Protein AF-A0A8C4R616-F1 (afdb_monomer)

Foldseek 3Di:
DDDQFKDWQFQDDADPVLVVQVVVCPSNDPDDLQFDQRPPDDDPDDDRRGHNRHALARTQFMFGPVQKDWAWLVRCCVVPNLVVSCVLCVVVVHDNPTHPQTKIWTATPSQPTDHPNHDRGDIHRDCPPDDDDDDDDPLVVCVVVVGLVVLLVQCLPDQDPVSNVVSVVVSVCNVVVDVVSVVVCVVVVSVVSNVVSVVVNVVVVD

Organism: Eptatretus burgeri (NCBI:txid7764)

Sequence (206 aa):
MWRFAAAHLIEEPLPSHSISTMYSLGLHYMGSFQAVSPQDGKSDGGSSAQIALIPEEHLSFGLFPFKASSLTVAKIRRAYNKVDARTIARQLGLSSHESATPVTFLHNAVGHLAGPARTIGAALIGNLGVRCWVGRAVASSLQCVGGPAVLLGLVAAARDVESLYAAFKALACTVRGSPLARSEMERVSGYRVSKLALFSIVLLVN

InterPro domains:
  IPR051944 BEACH domain-containing protein [PTHR46108] (2-193)

pLDDT: mean 78.96, std 12.67, range [37.56, 92.44]

Structure (mmCIF, N/CA/C/O backbone):
data_AF-A0A8C4R616-F1
#
_entry.id   AF-A0A8C4R616-F1
#
loop_
_atom_site.group_PDB
_atom_site.id
_atom_site.type_symbol
_atom_site.label_atom_id
_atom_site.label_alt_id
_atom_site.label_comp_id
_atom_site.label_asym_id
_atom_site.label_entity_id
_atom_site.label_seq_id
_atom_site.pdbx_PDB_ins_code
_atom_site.Cartn_x
_atom_site.Cartn_y
_atom_site.Cartn_z
_atom_site.occupancy
_atom_site.B_iso_or_equiv
_atom_site.auth_seq_id
_atom_site.auth_comp_id
_atom_site.auth_asym_id
_atom_site.auth_atom_id
_atom_site.pdbx_PDB_model_num
ATOM 1 N N . MET A 1 1 ? -17.452 4.697 -10.013 1.00 43.28 1 MET A N 1
ATOM 2 C CA . MET A 1 1 ? -16.679 3.725 -9.204 1.00 43.28 1 MET A CA 1
ATOM 3 C C . MET A 1 1 ? -15.794 4.518 -8.250 1.00 43.28 1 MET A C 1
ATOM 5 O O . MET A 1 1 ? -14.958 5.272 -8.729 1.00 43.28 1 MET A O 1
ATOM 9 N N . TRP A 1 2 ? -16.018 4.435 -6.936 1.00 43.31 2 TRP A N 1
ATOM 10 C CA . TRP A 1 2 ? -15.214 5.159 -5.942 1.00 43.31 2 TRP A CA 1
ATOM 11 C C . TRP A 1 2 ? -13.904 4.396 -5.708 1.00 43.31 2 TRP A C 1
ATOM 13 O O . TRP A 1 2 ? -13.935 3.209 -5.391 1.00 43.31 2 TRP A O 1
ATOM 23 N N . ARG A 1 3 ? -12.752 5.042 -5.924 1.00 53.38 3 ARG A N 1
ATOM 24 C CA . ARG A 1 3 ? -11.425 4.446 -5.702 1.00 53.38 3 ARG A CA 1
ATOM 25 C C . ARG A 1 3 ? -10.842 5.044 -4.432 1.00 53.38 3 ARG A C 1
ATOM 27 O O . ARG A 1 3 ? -10.465 6.209 -4.420 1.00 53.38 3 ARG A O 1
ATOM 34 N N . PHE A 1 4 ? -10.797 4.246 -3.375 1.00 64.75 4 PHE A N 1
ATOM 35 C CA . PHE A 1 4 ? -10.283 4.665 -2.079 1.00 64.75 4 PHE A CA 1
ATOM 36 C C . PHE A 1 4 ? -8.843 4.162 -1.910 1.00 64.75 4 PHE A C 1
ATOM 38 O O . PHE A 1 4 ? -8.599 2.961 -2.028 1.00 64.75 4 PHE A O 1
ATOM 45 N N . ALA A 1 5 ? -7.882 5.070 -1.712 1.00 71.19 5 ALA A N 1
ATOM 46 C CA . ALA A 1 5 ? -6.456 4.734 -1.727 1.00 71.19 5 ALA A CA 1
ATOM 47 C C . ALA A 1 5 ? -5.851 4.542 -0.329 1.00 71.19 5 ALA A C 1
ATOM 49 O O . ALA A 1 5 ? -5.138 3.569 -0.125 1.00 71.19 5 ALA A O 1
ATOM 50 N N . ALA A 1 6 ? -6.146 5.414 0.633 1.00 80.44 6 ALA A N 1
ATOM 51 C CA . ALA A 1 6 ? -5.768 5.261 2.038 1.00 80.44 6 ALA A CA 1
ATOM 52 C C . ALA A 1 6 ? -6.763 6.034 2.918 1.00 80.44 6 ALA A C 1
ATOM 54 O O . ALA A 1 6 ? -7.215 7.106 2.517 1.00 80.44 6 ALA A O 1
ATOM 55 N N . ALA A 1 7 ? -7.105 5.505 4.097 1.00 85.38 7 ALA A N 1
ATOM 56 C CA . ALA A 1 7 ? -7.917 6.209 5.098 1.00 85.38 7 ALA A CA 1
ATOM 57 C C . ALA A 1 7 ? -7.027 6.631 6.251 1.00 85.38 7 ALA A C 1
ATOM 59 O O . ALA A 1 7 ? -6.311 5.793 6.789 1.00 85.38 7 ALA A O 1
ATOM 60 N N . HIS A 1 8 ? -7.156 7.877 6.687 1.00 86.94 8 HIS A N 1
ATOM 61 C CA . HIS A 1 8 ? -6.559 8.346 7.929 1.00 86.94 8 HIS A CA 1
ATOM 62 C C . HIS A 1 8 ? -7.647 9.003 8.769 1.00 86.94 8 HIS A C 1
ATOM 64 O O . HIS A 1 8 ? -8.464 9.746 8.227 1.00 86.94 8 HIS A O 1
ATOM 70 N N . LEU A 1 9 ? -7.661 8.712 10.067 1.00 87.44 9 LEU A N 1
ATOM 71 C CA . LEU A 1 9 ? -8.425 9.480 11.043 1.00 87.44 9 LEU A CA 1
ATOM 72 C C . LEU A 1 9 ? -7.448 10.329 11.842 1.00 87.44 9 LEU A C 1
ATOM 74 O O . LEU A 1 9 ? -6.506 9.799 12.436 1.00 87.44 9 LEU A O 1
ATOM 78 N N . ILE A 1 10 ? -7.687 11.634 11.803 1.00 88.06 10 ILE A N 1
ATOM 79 C CA . ILE A 1 10 ? -6.898 12.653 12.481 1.00 88.06 10 ILE A CA 1
ATOM 80 C C . ILE A 1 10 ? -7.860 13.363 13.427 1.00 88.06 10 ILE A C 1
ATOM 82 O O . ILE A 1 10 ? -8.931 13.785 12.991 1.00 88.06 10 ILE A O 1
ATOM 86 N N . GLU A 1 11 ? -7.513 13.422 14.708 1.00 85.44 11 GLU A N 1
ATOM 87 C CA . GLU A 1 11 ? -8.410 13.944 15.751 1.00 85.44 11 GLU A CA 1
ATOM 88 C C . GLU A 1 11 ? -8.480 15.475 15.734 1.00 85.44 11 GLU A C 1
ATOM 90 O O . GLU A 1 11 ? -9.540 16.042 15.986 1.00 85.44 11 GLU A O 1
ATOM 95 N N . GLU A 1 12 ? -7.376 16.132 15.371 1.00 84.75 12 GLU A N 1
ATOM 96 C CA . GLU A 1 12 ? -7.247 17.591 15.366 1.00 84.75 12 GLU A CA 1
ATOM 97 C C . GLU A 1 12 ? -7.464 18.179 13.955 1.00 84.75 12 GLU A C 1
ATOM 99 O O . GLU A 1 12 ? -6.987 17.603 12.966 1.00 84.75 12 GLU A O 1
ATOM 104 N N . PRO A 1 13 ? -8.134 19.341 13.813 1.00 83.88 13 PRO A N 1
ATOM 105 C CA . PRO A 1 13 ? -8.177 20.079 12.556 1.00 83.88 13 PRO A CA 1
ATOM 106 C C . PRO A 1 13 ? -6.778 20.354 11.993 1.00 83.88 13 PRO A C 1
ATOM 108 O O . PRO A 1 13 ? -5.898 20.909 12.649 1.00 83.88 13 PRO A O 1
ATOM 111 N N . LEU A 1 14 ? -6.588 20.003 10.721 1.00 84.81 14 LEU A N 1
ATOM 112 C CA . LEU A 1 14 ? -5.339 20.265 10.018 1.00 84.81 14 LEU A CA 1
ATOM 113 C C . LEU A 1 14 ? -5.232 21.739 9.596 1.00 84.81 14 LEU A C 1
ATOM 115 O O . LEU A 1 14 ? -6.196 22.288 9.053 1.00 84.81 14 LEU A O 1
ATOM 119 N N . PRO A 1 15 ? -4.052 22.370 9.735 1.00 86.44 15 PRO A N 1
ATOM 120 C CA . PRO A 1 15 ? -3.820 23.697 9.185 1.00 86.44 15 PRO A CA 1
ATOM 121 C C . PRO A 1 15 ? -3.812 23.656 7.649 1.00 86.44 15 PRO A C 1
ATOM 123 O O . PRO A 1 15 ? -3.419 22.659 7.035 1.00 86.44 15 PRO A O 1
ATOM 126 N N . SER A 1 16 ? -4.178 24.773 7.011 1.00 86.81 16 SER A N 1
ATOM 127 C CA . SER A 1 16 ? -4.310 24.884 5.547 1.00 86.81 16 SER A CA 1
ATOM 128 C C . SER A 1 16 ? -3.048 24.460 4.787 1.00 86.81 16 SER A C 1
ATOM 130 O O . SER A 1 16 ? -3.139 23.826 3.737 1.00 86.81 16 SER A O 1
ATOM 132 N N . HIS A 1 17 ? -1.867 24.759 5.339 1.00 85.25 17 HIS A N 1
ATOM 133 C CA . HIS A 1 17 ? -0.585 24.332 4.778 1.00 85.25 17 HIS A CA 1
ATOM 134 C C . HIS A 1 17 ? -0.458 22.801 4.726 1.00 85.25 17 HIS A C 1
ATOM 136 O O . HIS A 1 17 ? -0.099 22.256 3.684 1.00 85.25 17 HIS A O 1
ATOM 142 N N . SER A 1 18 ? -0.811 22.089 5.804 1.00 85.25 18 SER A N 1
ATOM 143 C CA . SER A 1 18 ? -0.715 20.625 5.835 1.00 85.25 18 SER A CA 1
ATOM 144 C C . SER A 1 18 ? -1.666 19.972 4.838 1.00 85.25 18 SER A C 1
ATOM 146 O O . SER A 1 18 ? -1.277 19.030 4.153 1.00 85.25 18 SER A O 1
ATOM 148 N N . ILE A 1 19 ? -2.876 20.518 4.684 1.00 86.62 19 ILE A N 1
ATOM 149 C CA . ILE A 1 19 ? -3.849 20.053 3.686 1.00 86.62 19 ILE A CA 1
ATOM 150 C C . ILE A 1 19 ? -3.305 20.252 2.266 1.00 86.62 19 ILE A C 1
ATOM 152 O O . ILE A 1 19 ? -3.369 19.331 1.452 1.00 86.62 19 ILE A O 1
ATOM 156 N N . SER A 1 20 ? -2.731 21.424 1.976 1.00 85.56 20 SER A N 1
ATOM 157 C CA . SER A 1 20 ? -2.123 21.714 0.673 1.00 85.56 20 SER A CA 1
ATOM 158 C C . SER A 1 20 ? -0.975 20.752 0.364 1.00 85.56 20 SER A C 1
ATOM 160 O O . SER A 1 20 ? -0.918 20.188 -0.726 1.00 85.56 20 SER A O 1
ATOM 162 N N . THR A 1 21 ? -0.094 20.496 1.332 1.00 84.00 21 THR A N 1
ATOM 163 C CA . THR A 1 21 ? 1.016 19.551 1.163 1.00 84.00 21 THR A CA 1
ATOM 164 C C . THR A 1 21 ? 0.509 18.125 0.961 1.00 84.00 21 THR A C 1
ATOM 166 O O . THR A 1 21 ? 0.953 17.448 0.036 1.00 84.00 21 THR A O 1
ATOM 169 N N . MET A 1 22 ? -0.471 17.670 1.750 1.00 84.75 22 MET A N 1
ATOM 170 C CA . MET A 1 22 ? -1.101 16.354 1.572 1.00 84.75 22 MET A CA 1
ATOM 171 C C . MET A 1 22 ? -1.748 16.204 0.191 1.00 84.75 22 MET A C 1
ATOM 173 O O . MET A 1 22 ? -1.632 15.146 -0.427 1.00 84.75 22 MET A O 1
ATOM 177 N N . TYR A 1 23 ? -2.392 17.259 -0.314 1.00 83.94 23 TYR A N 1
ATOM 178 C CA . TYR A 1 23 ? -2.955 17.277 -1.660 1.00 83.94 23 TYR A CA 1
ATOM 179 C C . TYR A 1 23 ? -1.864 17.146 -2.734 1.00 83.94 23 TYR A C 1
ATOM 181 O O . TYR A 1 23 ? -2.001 16.327 -3.645 1.00 83.94 23 TYR A O 1
ATOM 189 N N . SER A 1 24 ? -0.752 17.872 -2.592 1.00 82.94 24 SER A N 1
ATOM 190 C CA . SER A 1 24 ? 0.391 17.812 -3.515 1.00 82.94 24 SER A CA 1
ATOM 191 C C . SER A 1 24 ? 1.094 16.450 -3.533 1.00 82.94 24 SER A C 1
ATOM 193 O O . SER A 1 24 ? 1.573 16.026 -4.584 1.00 82.94 24 SER A O 1
ATOM 195 N N . LEU A 1 25 ? 1.125 15.725 -2.406 1.00 78.19 25 LEU A N 1
ATOM 196 C CA . LEU A 1 25 ? 1.659 14.354 -2.340 1.00 78.19 25 LEU A CA 1
ATOM 197 C C . LEU A 1 25 ? 0.826 13.352 -3.159 1.00 78.19 25 LEU A C 1
ATOM 199 O O . LEU A 1 25 ? 1.341 12.326 -3.612 1.00 78.19 25 LEU A O 1
ATOM 203 N N . GLY A 1 26 ? -0.454 13.660 -3.370 1.00 75.94 26 GLY A N 1
ATOM 204 C CA . GLY A 1 26 ? -1.366 12.893 -4.203 1.00 75.94 26 GLY A CA 1
ATOM 205 C C . GLY A 1 26 ? -1.930 11.630 -3.546 1.00 75.94 26 GLY A C 1
ATOM 206 O O . GLY A 1 26 ? -1.490 11.144 -2.506 1.00 75.94 26 GLY A O 1
ATOM 207 N N . LEU A 1 27 ? -2.927 11.049 -4.218 1.00 70.06 27 LEU A N 1
ATOM 208 C CA . LEU A 1 27 ? -3.714 9.907 -3.728 1.00 70.06 27 LEU A CA 1
ATOM 209 C C . LEU A 1 27 ? -2.907 8.613 -3.526 1.00 70.06 27 LEU A C 1
ATOM 211 O O . LEU A 1 27 ? -3.390 7.684 -2.890 1.00 70.06 27 LEU A O 1
ATOM 215 N N . HIS A 1 28 ? -1.704 8.519 -4.093 1.00 70.75 28 HIS A N 1
ATOM 216 C CA . HIS A 1 28 ? -0.851 7.329 -4.026 1.00 70.75 28 HIS A CA 1
ATOM 217 C C . HIS A 1 28 ? 0.320 7.481 -3.053 1.00 70.75 28 HIS A C 1
ATOM 219 O O . HIS A 1 28 ? 1.243 6.669 -3.085 1.00 70.75 28 HIS A O 1
ATOM 225 N N . TYR A 1 29 ? 0.301 8.503 -2.199 1.00 75.69 29 TYR A N 1
ATOM 226 C CA . TYR A 1 29 ? 1.313 8.661 -1.170 1.00 75.69 29 TYR A CA 1
ATOM 227 C C . TYR A 1 29 ? 1.276 7.485 -0.180 1.00 75.69 29 TYR A C 1
ATOM 229 O O . TYR A 1 29 ? 0.244 7.187 0.420 1.00 75.69 29 TYR A O 1
ATOM 237 N N . MET A 1 30 ? 2.410 6.794 -0.038 1.00 71.81 30 MET A N 1
ATOM 238 C CA . MET A 1 30 ? 2.578 5.636 0.857 1.00 71.81 30 MET A CA 1
ATOM 239 C C . MET A 1 30 ? 3.520 5.932 2.034 1.00 71.81 30 MET A C 1
ATOM 241 O O . MET A 1 30 ? 3.819 5.028 2.812 1.00 71.81 30 MET A O 1
ATOM 245 N N . GLY A 1 31 ? 4.044 7.158 2.125 1.00 73.69 31 GLY A N 1
ATOM 246 C CA . GLY A 1 31 ? 4.970 7.557 3.181 1.00 73.69 31 GLY A CA 1
ATOM 247 C C . GLY A 1 31 ? 4.262 7.912 4.489 1.00 73.69 31 GLY A C 1
ATOM 248 O O . GLY A 1 31 ? 3.034 7.919 4.576 1.00 73.69 31 GLY A O 1
ATOM 249 N N . SER A 1 32 ? 5.056 8.208 5.517 1.00 77.38 32 SER A N 1
ATOM 250 C CA . SER A 1 32 ? 4.543 8.691 6.798 1.00 77.38 32 SER A CA 1
ATOM 251 C C . SER A 1 32 ? 4.373 10.206 6.766 1.00 77.38 32 SER A C 1
ATOM 253 O O . SER A 1 32 ? 5.294 10.919 6.372 1.00 77.38 32 SER A O 1
ATOM 255 N N . PHE A 1 33 ? 3.247 10.709 7.278 1.00 81.88 33 PHE A N 1
ATOM 256 C CA . PHE A 1 33 ? 3.054 12.147 7.499 1.00 81.88 33 PHE A CA 1
ATOM 257 C C . PHE A 1 33 ? 3.987 12.731 8.579 1.00 81.88 33 PHE A C 1
ATOM 259 O O . PHE A 1 33 ? 4.051 13.948 8.720 1.00 81.88 33 PHE A O 1
ATOM 266 N N . GLN A 1 34 ? 4.745 11.886 9.291 1.00 80.56 34 GLN A N 1
ATOM 267 C CA . GLN A 1 34 ? 5.800 12.303 10.226 1.00 80.56 34 GLN A CA 1
ATOM 268 C C . GLN A 1 34 ? 7.103 12.713 9.536 1.00 80.56 34 GLN A C 1
ATOM 270 O O . GLN A 1 34 ? 7.930 13.397 10.126 1.00 80.56 34 GLN A O 1
ATOM 275 N N . ALA A 1 35 ? 7.319 12.261 8.302 1.00 77.94 35 ALA A N 1
ATOM 276 C CA . ALA A 1 35 ? 8.602 12.398 7.629 1.00 77.94 35 ALA A CA 1
ATOM 277 C C . ALA A 1 35 ? 8.401 12.756 6.158 1.00 77.94 35 ALA A C 1
ATOM 279 O O . ALA A 1 35 ? 8.890 12.072 5.252 1.00 77.94 35 ALA A O 1
ATOM 280 N N . VAL A 1 36 ? 7.634 13.818 5.906 1.00 78.31 36 VAL A N 1
ATOM 281 C CA . VAL A 1 36 ? 7.390 14.262 4.537 1.00 78.31 36 VAL A CA 1
ATOM 282 C C . VAL A 1 36 ? 8.592 15.040 4.036 1.00 78.31 36 VAL A C 1
ATOM 284 O O . VAL A 1 36 ? 9.015 16.022 4.639 1.00 78.31 36 VAL A O 1
ATOM 287 N N . SER A 1 37 ? 9.131 14.582 2.908 1.00 67.56 37 SER A N 1
ATOM 288 C CA . SER A 1 37 ? 10.095 15.339 2.121 1.00 67.56 37 SER A CA 1
ATOM 289 C C . SER A 1 37 ? 9.309 16.174 1.102 1.00 67.56 37 SER A C 1
ATOM 291 O O . SER A 1 37 ? 8.626 15.584 0.254 1.00 67.56 37 SER A O 1
ATOM 293 N N . PRO A 1 38 ? 9.307 17.515 1.202 1.00 60.62 38 PRO A N 1
ATOM 294 C CA . PRO A 1 38 ? 8.653 18.359 0.212 1.00 60.62 38 PRO A CA 1
ATOM 295 C C . PRO A 1 38 ? 9.336 18.163 -1.148 1.00 60.62 38 PRO A C 1
ATOM 297 O O . PRO A 1 38 ? 10.548 18.312 -1.270 1.00 60.62 38 PRO A O 1
ATOM 300 N N . GLN A 1 39 ? 8.563 17.820 -2.183 1.00 58.81 39 GLN A N 1
ATOM 301 C CA . GLN A 1 39 ? 9.067 17.700 -3.560 1.00 58.81 39 GLN A CA 1
ATOM 302 C C . GLN A 1 39 ? 9.220 19.064 -4.252 1.00 58.81 39 GLN A C 1
ATOM 304 O O . GLN A 1 39 ? 9.003 19.181 -5.459 1.00 58.81 39 GLN A O 1
ATOM 309 N N . ASP A 1 40 ? 9.606 20.103 -3.517 1.00 46.31 40 ASP A N 1
ATOM 310 C CA . ASP A 1 40 ? 9.895 21.394 -4.128 1.00 46.31 40 ASP A CA 1
ATOM 311 C C . ASP A 1 40 ? 11.331 21.387 -4.651 1.00 46.31 40 ASP A C 1
ATOM 313 O O . ASP A 1 40 ? 12.292 21.635 -3.935 1.00 46.31 40 ASP A O 1
ATOM 317 N N . GLY A 1 41 ? 11.432 21.005 -5.928 1.00 44.53 41 GLY A N 1
ATOM 318 C CA . GLY A 1 41 ? 12.406 21.465 -6.916 1.00 44.53 41 GLY A CA 1
ATOM 319 C C . GLY A 1 41 ? 13.868 21.633 -6.492 1.00 44.53 41 GLY A C 1
ATOM 320 O O . GLY A 1 41 ? 14.217 22.583 -5.810 1.00 44.53 41 GLY A O 1
ATOM 321 N N . LYS A 1 42 ? 14.743 20.818 -7.100 1.00 46.47 42 LYS A N 1
ATOM 322 C CA . LYS A 1 42 ? 16.169 21.117 -7.345 1.00 46.47 42 LYS A CA 1
ATOM 323 C C . LYS A 1 42 ? 16.889 21.804 -6.172 1.00 46.47 42 LYS A C 1
ATOM 325 O O . LYS A 1 42 ? 17.155 23.002 -6.227 1.00 46.47 42 LYS A O 1
ATOM 330 N N . SER A 1 43 ? 17.333 21.039 -5.184 1.00 38.09 43 SER A N 1
ATOM 331 C CA . SER A 1 43 ? 18.441 21.491 -4.347 1.00 38.09 43 SER A CA 1
ATOM 332 C C . SER A 1 43 ? 19.451 20.375 -4.122 1.00 38.09 43 SER A C 1
ATOM 334 O O . SER A 1 43 ? 19.173 19.279 -3.645 1.00 38.09 43 SER A O 1
ATOM 336 N N . ASP A 1 44 ? 20.630 20.711 -4.615 1.00 37.56 44 ASP A N 1
ATOM 337 C CA . ASP A 1 44 ? 21.949 20.158 -4.399 1.00 37.56 44 ASP A CA 1
ATOM 338 C C . ASP A 1 44 ? 22.163 19.657 -2.958 1.00 37.56 44 ASP A C 1
ATOM 340 O O . ASP A 1 44 ? 21.900 20.391 -2.009 1.00 37.56 44 ASP A O 1
ATOM 344 N N . GLY A 1 45 ? 22.648 18.420 -2.810 1.00 38.12 45 GLY A N 1
ATOM 345 C CA . GLY A 1 45 ? 23.529 17.946 -1.726 1.00 38.12 45 GLY A CA 1
ATOM 346 C C . GLY A 1 45 ? 23.187 18.157 -0.239 1.00 38.12 45 GLY A C 1
ATOM 347 O O . GLY A 1 45 ? 23.985 17.739 0.597 1.00 38.12 45 GLY A O 1
ATOM 348 N N . GLY A 1 46 ? 22.065 18.770 0.134 1.00 37.88 46 GLY A N 1
ATOM 349 C CA . GLY A 1 46 ? 21.703 19.084 1.518 1.00 37.88 46 GLY A CA 1
ATOM 350 C C . GLY A 1 46 ? 20.577 18.191 2.027 1.00 37.88 46 GLY A C 1
ATOM 351 O O . GLY A 1 46 ? 19.574 18.005 1.346 1.00 37.88 46 GLY A O 1
ATOM 352 N N . SER A 1 47 ? 20.734 17.637 3.231 1.00 44.81 47 SER A N 1
ATOM 353 C CA . SER A 1 47 ? 19.730 16.825 3.929 1.00 44.81 47 SER A CA 1
ATOM 354 C C . SER A 1 47 ? 18.332 17.450 3.833 1.00 44.81 47 SER A C 1
ATOM 356 O O . SER A 1 47 ? 18.071 18.461 4.485 1.00 44.81 47 SER A O 1
ATOM 358 N N . SER A 1 48 ? 17.434 16.859 3.034 1.00 52.69 48 SER A N 1
ATOM 359 C CA . SER A 1 48 ? 16.037 17.293 2.974 1.00 52.69 48 SER A CA 1
ATOM 360 C C . SER A 1 48 ? 15.448 17.143 4.374 1.00 52.69 48 SER A C 1
ATOM 362 O O . SER A 1 48 ? 15.250 16.013 4.831 1.00 52.69 48 SER A O 1
ATOM 364 N N . ALA A 1 49 ? 15.240 18.253 5.079 1.00 57.47 49 ALA A N 1
ATOM 365 C CA . ALA A 1 49 ? 14.661 18.229 6.411 1.00 57.47 49 ALA A CA 1
ATOM 366 C C . ALA A 1 49 ? 13.278 17.579 6.303 1.00 57.47 49 ALA A C 1
ATOM 368 O O . ALA A 1 49 ? 12.379 18.106 5.650 1.00 57.47 49 ALA A O 1
ATOM 369 N N . GLN A 1 50 ? 13.144 16.380 6.864 1.00 65.25 50 GLN A N 1
ATOM 370 C CA . GLN A 1 50 ? 11.866 15.695 6.951 1.00 65.25 50 GLN A CA 1
ATOM 371 C C . GLN A 1 50 ? 10.979 16.508 7.890 1.00 65.25 50 GLN A C 1
ATOM 373 O O . GLN A 1 50 ? 11.358 16.759 9.033 1.00 65.25 50 GLN A O 1
ATOM 378 N N . ILE A 1 51 ? 9.825 16.950 7.395 1.00 74.12 51 ILE A N 1
ATOM 379 C CA . ILE A 1 51 ? 8.882 17.737 8.188 1.00 74.12 51 ILE A CA 1
ATOM 380 C C . ILE A 1 51 ? 7.773 16.805 8.671 1.00 74.12 51 ILE A C 1
ATOM 382 O O . ILE A 1 51 ? 7.133 16.114 7.869 1.00 74.12 51 ILE A O 1
ATOM 386 N N . ALA A 1 52 ? 7.531 16.819 9.981 1.00 79.12 52 ALA A N 1
ATOM 387 C CA . ALA A 1 52 ? 6.333 16.238 10.567 1.00 79.12 52 ALA A CA 1
ATOM 388 C C . ALA A 1 52 ? 5.148 17.166 10.270 1.00 79.12 52 ALA A C 1
ATOM 390 O O . ALA A 1 52 ? 5.037 18.257 10.825 1.00 79.12 52 ALA A O 1
ATOM 391 N N . LEU A 1 53 ? 4.280 16.753 9.344 1.00 82.75 53 LEU A N 1
ATOM 392 C CA . LEU A 1 53 ? 3.082 17.514 8.962 1.00 82.75 53 LEU A CA 1
ATOM 393 C C . LEU A 1 53 ? 1.977 17.437 10.013 1.00 82.75 53 LEU A C 1
ATOM 395 O O . LEU A 1 53 ? 1.113 18.314 10.062 1.00 82.75 53 LEU A O 1
ATOM 399 N N . ILE A 1 54 ? 1.967 16.344 10.773 1.00 83.75 54 ILE A N 1
ATOM 400 C CA . ILE A 1 54 ? 0.954 16.003 11.765 1.00 83.75 54 ILE A CA 1
ATOM 401 C C . ILE A 1 54 ? 1.701 15.378 12.942 1.00 83.75 54 ILE A C 1
ATOM 403 O O . ILE A 1 54 ? 2.485 14.469 12.687 1.00 83.75 54 ILE A O 1
ATOM 407 N N . PRO A 1 55 ? 1.473 15.800 14.192 1.00 82.62 55 PRO A N 1
ATOM 408 C CA . PRO A 1 55 ? 2.032 15.127 15.362 1.00 82.62 55 PRO A CA 1
ATOM 409 C C . PRO A 1 55 ? 1.580 13.660 15.457 1.00 82.62 55 PRO A C 1
ATOM 411 O O . PRO A 1 55 ? 0.506 13.296 14.970 1.00 82.62 55 PRO A O 1
ATOM 414 N N . GLU A 1 56 ? 2.394 12.796 16.061 1.00 82.19 56 GLU A N 1
ATOM 415 C CA . GLU A 1 56 ? 2.090 11.361 16.186 1.00 82.19 56 GLU A CA 1
ATOM 416 C C . GLU A 1 56 ? 0.816 11.109 16.994 1.00 82.19 56 GLU A C 1
ATOM 418 O O . GLU A 1 56 ? -0.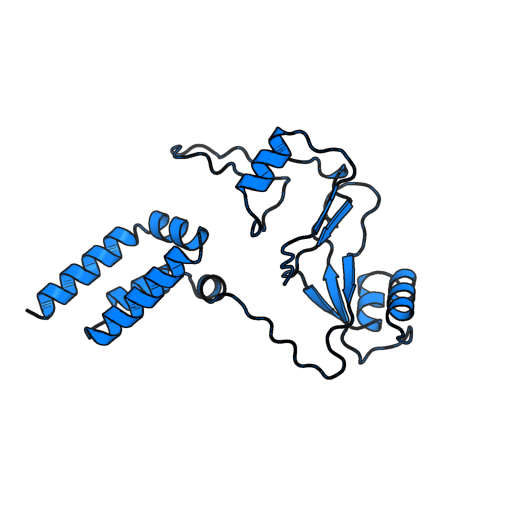010 10.255 16.651 1.00 82.19 56 GLU A O 1
ATOM 423 N N . GLU A 1 57 ? 0.630 11.894 18.047 1.00 83.12 57 GLU A N 1
ATOM 424 C CA . GLU A 1 57 ? -0.467 11.791 18.992 1.00 83.12 57 GLU A CA 1
ATOM 425 C C . GLU A 1 57 ? -1.832 12.039 18.338 1.00 83.12 57 GLU A C 1
ATOM 427 O O . GLU A 1 57 ? -2.810 11.417 18.746 1.00 83.12 57 GLU A O 1
ATOM 432 N N . HIS A 1 58 ? -1.890 12.852 17.276 1.00 85.88 58 HIS A N 1
ATOM 433 C CA . HIS A 1 58 ? -3.135 13.251 16.610 1.00 85.88 58 HIS A CA 1
ATOM 434 C C . HIS A 1 58 ? -3.635 12.238 15.568 1.00 85.88 58 HIS A C 1
ATOM 436 O O . HIS A 1 58 ? -4.718 12.416 15.009 1.00 85.88 58 HIS A O 1
ATOM 442 N N . LEU A 1 59 ? -2.869 11.183 15.274 1.00 86.44 59 LEU A N 1
ATOM 443 C CA . LEU A 1 59 ? -3.253 10.140 14.319 1.00 86.44 59 LEU A CA 1
ATOM 444 C C . LEU A 1 59 ? -3.851 8.922 15.036 1.00 86.44 59 LEU A C 1
ATOM 446 O O . LEU A 1 59 ? -3.110 8.106 15.582 1.00 86.44 59 LEU A O 1
ATOM 450 N N . SER A 1 60 ? -5.169 8.717 14.964 1.00 86.25 60 SER A N 1
ATOM 451 C CA . SER A 1 60 ? -5.814 7.544 15.588 1.00 86.25 60 SER A CA 1
ATOM 452 C C . SER A 1 60 ? -5.597 6.264 14.771 1.00 86.25 60 SER A C 1
ATOM 454 O O . SER A 1 60 ? -5.270 5.196 15.308 1.00 86.25 60 SER A O 1
ATOM 456 N N . PHE A 1 61 ? -5.791 6.342 13.447 1.00 87.19 61 PHE A N 1
ATOM 457 C CA . PHE A 1 61 ? -5.541 5.218 12.544 1.00 87.19 61 PHE A CA 1
ATOM 458 C C . PHE A 1 61 ? -5.149 5.640 11.129 1.00 87.19 61 PHE A C 1
ATOM 460 O O . PHE A 1 61 ? -5.587 6.669 10.621 1.00 87.19 61 PHE A O 1
ATOM 467 N N . GLY A 1 62 ? -4.373 4.774 10.472 1.00 88.25 62 GLY A N 1
ATOM 468 C CA . GLY A 1 62 ? -4.073 4.832 9.041 1.00 88.25 62 GLY A CA 1
ATOM 469 C C . GLY A 1 62 ? -4.286 3.462 8.402 1.00 88.25 62 GLY A C 1
ATOM 470 O O . GLY A 1 62 ? -3.577 2.511 8.733 1.00 88.25 62 GLY A O 1
ATOM 471 N N . LEU A 1 63 ? -5.268 3.332 7.513 1.00 87.75 63 LEU A N 1
ATOM 472 C CA . LEU A 1 63 ? -5.585 2.091 6.810 1.00 87.75 63 LEU A CA 1
ATOM 473 C C . LEU A 1 63 ? -5.132 2.187 5.359 1.00 87.75 63 LEU A C 1
ATOM 475 O O . LEU A 1 63 ? -5.598 3.033 4.593 1.00 87.75 63 LEU A O 1
ATOM 479 N N . PHE A 1 64 ? -4.270 1.253 4.977 1.00 84.88 64 PHE A N 1
ATOM 480 C CA . PHE A 1 64 ? -3.742 1.156 3.627 1.00 84.88 64 PHE A CA 1
ATOM 481 C C . PHE A 1 64 ? -4.158 -0.172 2.985 1.00 84.88 64 PHE A C 1
ATOM 483 O O . PHE A 1 64 ? -3.857 -1.225 3.550 1.00 84.88 64 PHE A O 1
ATOM 490 N N . PRO A 1 65 ? -4.765 -0.167 1.785 1.00 78.12 65 PRO A N 1
ATOM 491 C CA . PRO A 1 65 ? -5.187 -1.376 1.076 1.00 78.12 65 PRO A CA 1
ATOM 492 C C . PRO A 1 65 ? -4.055 -2.378 0.825 1.00 78.12 65 PRO A C 1
ATOM 494 O O . PRO A 1 65 ? -4.292 -3.579 0.782 1.00 78.12 65 PRO A O 1
ATOM 497 N N . PHE A 1 66 ? -2.816 -1.900 0.671 1.00 76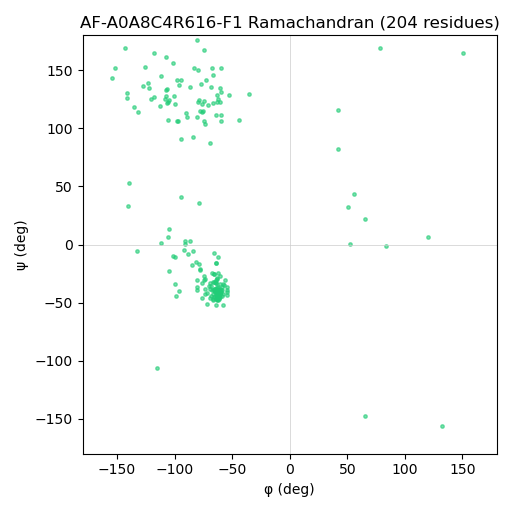.31 66 PHE A N 1
ATOM 498 C CA . PHE A 1 66 ? -1.647 -2.761 0.472 1.00 76.31 66 PHE A CA 1
ATOM 499 C C . PHE A 1 66 ? -1.130 -3.401 1.770 1.00 76.31 66 PHE A C 1
ATOM 501 O O . PHE A 1 66 ? -0.385 -4.375 1.703 1.00 76.31 66 PHE A O 1
ATOM 508 N N . LYS A 1 67 ? -1.523 -2.889 2.946 1.00 78.50 67 LYS A N 1
ATOM 509 C CA . LYS A 1 67 ? -1.174 -3.435 4.269 1.00 78.50 67 LYS A CA 1
ATOM 510 C C . LYS A 1 67 ? -2.276 -4.382 4.777 1.00 78.50 67 LYS A C 1
ATOM 512 O O . LYS A 1 67 ? -2.650 -4.358 5.952 1.00 78.50 67 LYS A O 1
ATOM 517 N N . ALA A 1 68 ? -2.814 -5.195 3.869 1.00 85.19 68 ALA A N 1
ATOM 518 C CA . ALA A 1 68 ? -3.814 -6.213 4.161 1.00 85.19 68 ALA A CA 1
ATOM 519 C C . ALA A 1 68 ? -3.151 -7.575 4.407 1.00 85.19 68 ALA A C 1
ATOM 521 O O . ALA A 1 68 ? -2.219 -7.955 3.700 1.00 85.19 68 ALA A O 1
ATOM 522 N N . SER A 1 69 ? -3.663 -8.343 5.364 1.00 86.81 69 SER A N 1
ATOM 523 C CA . SER A 1 69 ? -3.296 -9.742 5.581 1.00 86.81 69 SER A CA 1
ATOM 524 C C . SER A 1 69 ? -4.535 -10.634 5.577 1.00 86.81 69 SER A C 1
ATOM 526 O O . SER A 1 69 ? -5.638 -10.192 5.880 1.00 86.81 69 SER A O 1
ATOM 528 N N . SER A 1 70 ? -4.368 -11.905 5.215 1.00 87.56 70 SER A N 1
ATOM 529 C CA . SER A 1 70 ? -5.438 -12.901 5.317 1.00 87.56 70 SER A CA 1
ATOM 530 C C . SER A 1 70 ? -5.253 -13.699 6.606 1.00 87.56 70 SER A C 1
ATOM 532 O O . SER A 1 70 ? -4.348 -14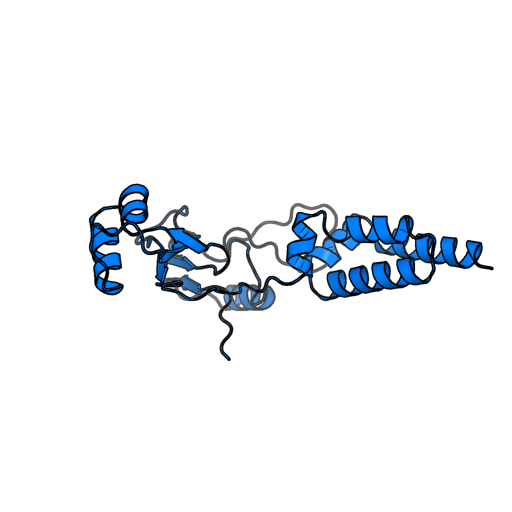.533 6.709 1.00 87.56 70 SER A O 1
ATOM 534 N N . LEU A 1 71 ? -6.102 -13.445 7.598 1.00 88.75 71 LEU A N 1
ATOM 535 C CA . LEU A 1 71 ? -6.072 -14.072 8.921 1.00 88.75 71 LEU A CA 1
ATOM 536 C C . LEU A 1 71 ? -7.356 -14.856 9.177 1.00 88.75 71 LEU A C 1
ATOM 538 O O . LEU A 1 71 ? -8.352 -14.678 8.501 1.00 88.75 71 LEU A O 1
ATOM 542 N N . THR A 1 72 ? -7.351 -15.727 10.177 1.00 90.00 72 THR A N 1
ATOM 543 C CA . THR A 1 72 ? -8.571 -16.380 10.676 1.00 90.00 72 THR A CA 1
ATOM 544 C C . THR A 1 72 ? -8.920 -15.787 12.035 1.00 90.00 72 THR A C 1
ATOM 546 O O . THR A 1 72 ? -8.044 -15.219 12.696 1.00 90.00 72 THR A O 1
ATOM 549 N N . VAL A 1 73 ? -10.161 -15.941 12.506 1.00 89.38 73 VAL A N 1
ATOM 550 C CA . VAL A 1 73 ? -10.562 -15.465 13.848 1.00 89.38 73 VAL A CA 1
ATOM 551 C C . VAL A 1 73 ? -9.636 -16.044 14.925 1.00 89.38 73 VAL A C 1
ATOM 553 O O . VAL A 1 73 ? -9.173 -15.327 15.814 1.00 89.38 73 VAL A O 1
ATOM 556 N N . ALA A 1 74 ? -9.266 -17.322 14.799 1.00 91.25 74 ALA A N 1
ATOM 557 C CA . ALA A 1 74 ? -8.289 -17.963 15.674 1.00 91.25 74 ALA A CA 1
ATOM 558 C C . ALA A 1 74 ? -6.894 -17.302 15.643 1.00 91.25 74 ALA A C 1
ATOM 560 O O . ALA A 1 74 ? -6.263 -17.200 16.697 1.00 91.25 74 ALA A O 1
ATOM 561 N N . LYS A 1 75 ? -6.406 -16.847 14.477 1.00 91.06 75 LYS A N 1
ATOM 562 C CA . LYS A 1 75 ? -5.129 -16.116 14.364 1.00 91.06 75 LYS A CA 1
ATOM 563 C C . LYS A 1 75 ? -5.229 -14.703 14.936 1.00 91.06 75 LYS A C 1
ATOM 565 O O . LYS A 1 75 ? -4.333 -14.308 15.672 1.00 91.06 75 LYS A O 1
ATOM 570 N N . ILE A 1 76 ? -6.322 -13.982 14.674 1.00 90.62 76 ILE A N 1
ATOM 571 C CA . ILE A 1 76 ? -6.567 -12.642 15.238 1.00 90.62 76 ILE A CA 1
ATOM 572 C C . ILE A 1 76 ? -6.563 -12.712 16.768 1.00 90.62 76 ILE A C 1
ATOM 574 O O . ILE A 1 76 ? -5.888 -11.923 17.420 1.00 90.62 76 ILE A O 1
ATOM 578 N N . ARG A 1 77 ? -7.219 -13.726 17.343 1.00 91.50 77 ARG A N 1
ATOM 579 C CA . ARG A 1 77 ? -7.226 -13.976 18.792 1.00 91.50 77 ARG A CA 1
ATOM 580 C C . ARG A 1 77 ? -5.832 -14.182 19.386 1.00 91.50 77 ARG A C 1
ATOM 582 O O . ARG A 1 77 ? -5.629 -13.835 20.543 1.00 91.50 77 ARG A O 1
ATOM 589 N N . ARG A 1 78 ? -4.913 -14.797 18.633 1.00 90.94 78 ARG A N 1
ATOM 590 C CA . ARG A 1 78 ? -3.528 -15.043 19.070 1.00 90.94 78 ARG A CA 1
ATOM 591 C C . ARG A 1 78 ? -2.640 -13.809 18.908 1.00 90.94 78 ARG A C 1
ATOM 593 O O . ARG A 1 78 ? -1.790 -13.588 19.754 1.00 90.94 78 ARG A O 1
ATOM 600 N N . ALA A 1 79 ? -2.812 -13.061 17.820 1.00 88.94 79 ALA A N 1
ATOM 601 C CA . ALA A 1 79 ? -1.970 -11.911 17.490 1.00 88.94 79 ALA A CA 1
ATOM 602 C C . ALA A 1 79 ? -2.359 -10.634 18.253 1.00 88.94 79 ALA A C 1
ATOM 604 O O . ALA A 1 79 ? -1.500 -9.803 18.517 1.00 88.94 79 ALA A O 1
ATOM 605 N N . TYR A 1 80 ? -3.643 -10.482 18.579 1.00 87.25 80 TYR A N 1
ATOM 606 C CA . TYR A 1 80 ? -4.189 -9.315 19.267 1.00 87.25 80 TYR A CA 1
ATOM 607 C C . TYR A 1 80 ? -4.726 -9.720 20.641 1.00 87.25 80 TYR A C 1
ATOM 609 O O . TYR A 1 80 ? -3.958 -10.002 21.554 1.00 87.25 80 TYR A O 1
ATOM 617 N N . ASN A 1 81 ? -6.049 -9.783 20.803 1.00 91.25 81 ASN A N 1
ATOM 618 C CA . ASN A 1 81 ? -6.676 -10.196 22.049 1.00 91.25 81 ASN A CA 1
ATOM 619 C C . ASN A 1 81 ? -7.951 -11.027 21.793 1.00 91.25 81 ASN A C 1
ATOM 621 O O . ASN A 1 81 ? -8.471 -11.125 20.677 1.00 91.25 81 ASN A O 1
ATOM 625 N N . LYS A 1 82 ? -8.477 -11.635 22.862 1.00 92.44 82 LYS A N 1
ATOM 626 C CA . LYS A 1 82 ? -9.690 -12.469 22.813 1.00 92.44 82 LYS A CA 1
ATOM 627 C C . LYS A 1 82 ? -10.985 -11.662 22.663 1.00 92.44 82 LYS A C 1
ATOM 629 O O . LYS A 1 82 ? -11.941 -12.185 22.090 1.00 92.44 82 LYS A O 1
ATOM 634 N N . VAL A 1 83 ? -11.034 -10.440 23.192 1.00 92.44 83 VAL A N 1
ATOM 635 C CA . VAL A 1 83 ? -12.239 -9.594 23.211 1.00 92.44 83 VAL A CA 1
ATOM 636 C C . VAL A 1 83 ? -12.540 -9.070 21.808 1.00 92.44 83 VAL A C 1
ATOM 638 O O . VAL A 1 83 ? -13.629 -9.306 21.287 1.00 92.44 83 VAL A O 1
ATOM 641 N N . ASP A 1 84 ? -11.551 -8.475 21.156 1.00 90.19 84 ASP A N 1
ATOM 642 C CA . ASP A 1 84 ? -11.606 -7.951 19.796 1.00 90.19 84 ASP A CA 1
ATOM 643 C C . ASP A 1 84 ? -11.849 -9.063 18.792 1.00 90.19 84 ASP A C 1
ATOM 645 O O . ASP A 1 84 ? -12.729 -8.933 17.948 1.00 90.19 84 ASP A O 1
ATOM 649 N N . ALA A 1 85 ? -11.159 -10.202 18.916 1.00 91.38 85 ALA A N 1
ATOM 650 C CA . ALA A 1 85 ? -11.403 -11.340 18.032 1.00 91.38 85 ALA A CA 1
ATOM 651 C C . ALA A 1 85 ? -12.858 -11.831 18.116 1.00 91.38 85 ALA A C 1
ATOM 653 O O . ALA A 1 85 ? -13.461 -12.153 17.094 1.00 91.38 85 ALA A O 1
ATOM 654 N N . ARG A 1 86 ? -13.452 -11.851 19.318 1.00 92.44 86 ARG A N 1
ATOM 655 C CA . ARG A 1 86 ? -14.867 -12.200 19.517 1.00 92.44 86 ARG A CA 1
ATOM 656 C C . ARG A 1 86 ? -15.804 -11.127 18.959 1.00 92.44 86 ARG A C 1
ATOM 658 O O . ARG A 1 86 ? -16.864 -11.462 18.438 1.00 92.44 86 ARG A O 1
ATOM 665 N N . THR A 1 87 ? -15.466 -9.850 19.097 1.00 91.75 87 THR A N 1
ATOM 666 C CA . THR A 1 87 ? -16.269 -8.746 18.550 1.00 91.75 87 THR A CA 1
ATOM 667 C C . THR A 1 87 ? -16.230 -8.743 17.027 1.00 91.75 87 THR A C 1
ATOM 669 O O . THR A 1 87 ? -17.289 -8.697 16.412 1.00 91.75 87 THR A O 1
ATOM 672 N N . ILE A 1 88 ? -15.053 -8.922 16.424 1.00 90.19 88 ILE A N 1
ATOM 673 C CA . ILE A 1 88 ? -14.890 -9.101 14.979 1.00 90.19 88 ILE A CA 1
ATOM 674 C C . ILE A 1 88 ? -15.695 -10.312 14.512 1.00 90.19 88 ILE A C 1
ATOM 676 O O . ILE A 1 88 ? -16.517 -10.172 13.619 1.00 90.19 88 ILE A O 1
ATOM 680 N N . ALA A 1 89 ? -15.534 -11.481 15.142 1.00 90.25 89 ALA A N 1
ATOM 681 C CA . ALA A 1 89 ? -16.281 -12.678 14.755 1.00 90.25 89 ALA A CA 1
ATOM 682 C C . ALA A 1 89 ? -17.798 -12.439 14.760 1.00 90.25 89 ALA A C 1
ATOM 684 O O . ALA A 1 89 ? -18.466 -12.791 13.796 1.00 90.25 89 ALA A O 1
ATOM 685 N N . ARG A 1 90 ? -18.325 -11.758 15.790 1.00 90.31 90 ARG A N 1
ATOM 686 C CA . ARG A 1 90 ? -19.746 -11.381 15.866 1.00 90.31 90 ARG A CA 1
ATOM 687 C C . ARG A 1 90 ? -20.175 -10.451 14.731 1.00 90.31 90 ARG A C 1
ATOM 689 O O . ARG A 1 90 ? -21.195 -10.722 14.111 1.00 90.31 90 ARG A O 1
ATOM 696 N N . GLN A 1 91 ? -19.403 -9.403 14.439 1.00 88.81 91 GLN A N 1
ATOM 697 C CA . GLN A 1 91 ? -19.694 -8.480 13.329 1.00 88.81 91 GLN A CA 1
ATOM 698 C C . GLN A 1 91 ? -19.643 -9.176 11.964 1.00 88.81 91 GLN A C 1
ATOM 700 O O . GLN A 1 91 ? -20.342 -8.791 11.034 1.00 88.81 91 GLN A O 1
ATOM 705 N N . LEU A 1 92 ? -18.827 -10.222 11.855 1.00 86.69 92 LEU A N 1
ATOM 706 C CA . LEU A 1 92 ? -18.655 -11.018 10.648 1.00 86.69 92 LEU A CA 1
ATOM 707 C C . LEU A 1 92 ? -19.618 -12.223 10.570 1.00 86.69 92 LEU A C 1
ATOM 709 O O . LEU A 1 92 ? -19.550 -12.986 9.614 1.00 86.69 92 LEU A O 1
ATOM 713 N N . GLY A 1 93 ? -20.494 -12.440 11.559 1.00 87.25 93 GLY A N 1
ATOM 714 C CA . GLY A 1 93 ? -21.383 -13.611 11.595 1.00 87.25 93 GLY A CA 1
ATOM 715 C C . GLY A 1 93 ? -20.652 -14.956 11.739 1.00 87.25 93 GLY A C 1
ATOM 716 O O . GLY A 1 93 ? -21.192 -15.997 11.378 1.00 87.25 93 GLY A O 1
ATOM 717 N N . LEU A 1 94 ? -19.419 -14.947 12.252 1.00 88.06 94 LEU A N 1
ATOM 718 C CA . LEU A 1 94 ? -18.572 -16.125 12.440 1.00 88.06 94 LEU A CA 1
ATOM 719 C C . LEU A 1 94 ? -18.563 -16.594 13.899 1.00 88.06 94 LEU A C 1
ATOM 721 O O . LEU A 1 94 ? -18.740 -15.822 14.846 1.00 88.06 94 LEU A O 1
ATOM 725 N N . SER A 1 95 ? -18.255 -17.877 14.096 1.00 87.88 95 SER A N 1
ATOM 726 C CA . SER A 1 95 ? -17.983 -18.414 15.430 1.00 87.88 95 SER A CA 1
ATOM 727 C C . SER A 1 95 ? -16.701 -17.816 16.018 1.00 87.88 95 SER A C 1
ATOM 729 O O . SER A 1 95 ? -15.699 -17.612 15.334 1.00 87.88 95 SER A O 1
ATOM 731 N N . SER A 1 96 ? -16.675 -17.613 17.337 1.00 85.06 96 SER A N 1
ATOM 732 C CA . SER A 1 96 ? -15.473 -17.147 18.053 1.00 85.06 96 SER A CA 1
ATOM 733 C C . SER A 1 96 ? -14.296 -18.134 17.995 1.00 85.06 96 SER A C 1
ATOM 735 O O . SER A 1 96 ? -13.168 -17.768 18.332 1.00 85.06 96 SER A O 1
ATOM 737 N N . HIS A 1 97 ? -14.554 -19.392 17.628 1.00 84.50 97 HIS A N 1
ATOM 738 C CA . HIS A 1 97 ? -13.548 -20.448 17.482 1.00 84.50 97 HIS A CA 1
ATOM 739 C C . HIS A 1 97 ? -13.236 -20.785 16.020 1.00 84.50 97 HIS A C 1
ATOM 741 O O . HIS A 1 97 ? -12.451 -21.696 15.775 1.00 84.50 97 HIS A O 1
ATOM 747 N N . GLU A 1 98 ? -13.789 -20.021 15.078 1.00 85.50 98 GLU A N 1
ATOM 748 C CA . GLU A 1 98 ? -13.602 -20.226 13.647 1.00 85.50 98 GLU A CA 1
ATOM 749 C C . GLU A 1 98 ? -12.120 -20.131 13.243 1.00 85.50 98 GLU A C 1
ATOM 751 O O . GLU A 1 98 ? -11.392 -19.198 13.611 1.00 85.50 98 GLU A O 1
ATOM 756 N N . SER A 1 99 ? -11.660 -21.120 12.481 1.00 87.56 99 SER A N 1
ATOM 757 C CA . SER A 1 99 ? -10.261 -21.242 12.058 1.00 87.56 99 SER A CA 1
ATOM 758 C C . SER A 1 99 ? -10.084 -21.544 10.572 1.00 87.56 99 SER A C 1
ATOM 760 O O . SER A 1 99 ? -8.941 -21.524 10.118 1.00 87.56 99 SER A O 1
ATOM 762 N N . ALA A 1 100 ? -11.164 -21.778 9.821 1.00 85.12 100 ALA A N 1
ATOM 763 C CA . ALA A 1 100 ? -11.099 -22.084 8.395 1.00 85.12 100 ALA A CA 1
ATOM 764 C C . ALA A 1 100 ? -11.327 -20.834 7.536 1.00 85.12 100 ALA A C 1
ATOM 766 O O . ALA A 1 100 ? -10.622 -20.628 6.551 1.00 85.12 100 ALA A O 1
ATOM 767 N N . THR A 1 101 ? -12.268 -19.973 7.934 1.00 85.25 101 THR A N 1
ATOM 768 C CA . THR A 1 1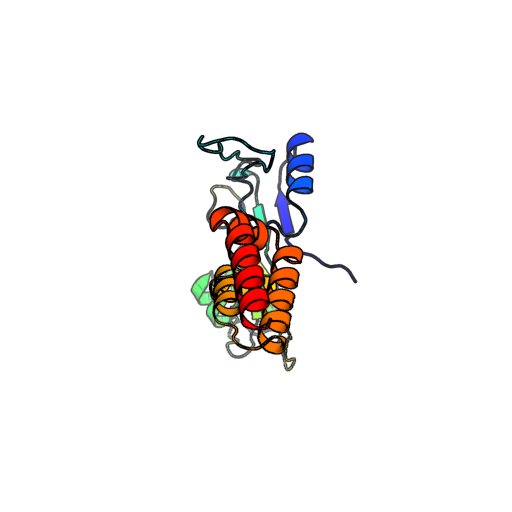01 ? -12.671 -18.814 7.128 1.00 85.25 101 THR A CA 1
ATOM 769 C C . THR A 1 101 ? -11.580 -17.729 7.083 1.00 85.25 101 THR A C 1
ATOM 771 O O . THR A 1 101 ? -11.219 -17.181 8.134 1.00 85.25 101 THR A O 1
ATOM 774 N N . PRO A 1 102 ? -11.058 -17.379 5.889 1.00 86.62 102 PRO A N 1
ATOM 775 C CA . PRO A 1 102 ? -10.114 -16.281 5.726 1.00 86.62 102 PRO A CA 1
ATOM 776 C C . PRO A 1 102 ? -10.824 -14.922 5.829 1.00 86.62 102 PRO A C 1
ATOM 778 O O . PRO A 1 102 ? -11.739 -14.599 5.070 1.00 86.62 102 PRO A O 1
ATOM 781 N N . VAL A 1 103 ? -10.351 -14.108 6.762 1.00 87.44 103 VAL A N 1
ATOM 782 C CA . VAL A 1 103 ? -10.723 -12.716 7.005 1.00 87.44 103 VAL A CA 1
ATOM 783 C C . VAL A 1 103 ? -9.594 -11.831 6.485 1.00 87.44 103 VAL A C 1
ATOM 785 O O . VAL A 1 103 ? -8.441 -11.970 6.898 1.00 87.44 103 VAL A O 1
ATOM 788 N N . THR A 1 104 ? -9.924 -10.906 5.589 1.00 87.81 104 THR A N 1
ATOM 789 C CA . THR A 1 104 ? -8.994 -9.878 5.125 1.00 87.81 104 THR A CA 1
ATOM 790 C C . THR A 1 104 ? -8.904 -8.798 6.193 1.00 87.81 104 THR A C 1
ATOM 792 O O . THR A 1 104 ? -9.877 -8.111 6.489 1.00 87.81 104 THR A O 1
ATOM 795 N N . PHE A 1 105 ? -7.733 -8.644 6.788 1.00 88.50 105 PHE A N 1
ATOM 796 C CA . PHE A 1 105 ? -7.482 -7.721 7.880 1.00 88.50 105 PHE A CA 1
ATOM 797 C C . PHE A 1 105 ? -6.547 -6.602 7.419 1.00 88.50 105 PHE A C 1
ATOM 799 O O . PHE A 1 105 ? -5.417 -6.853 7.007 1.00 88.50 105 PHE A O 1
ATOM 806 N N . LEU A 1 106 ? -7.018 -5.360 7.477 1.00 89.12 106 LEU A N 1
ATOM 807 C CA . LEU A 1 106 ? -6.234 -4.154 7.240 1.00 89.12 106 LEU A CA 1
ATOM 808 C C . LEU A 1 106 ? -5.634 -3.703 8.562 1.00 89.12 106 LEU A C 1
ATOM 810 O O . LEU A 1 106 ? -6.348 -3.225 9.441 1.00 89.12 106 LEU A O 1
ATOM 814 N N . HIS A 1 107 ? -4.323 -3.846 8.703 1.00 89.38 107 HIS A N 1
ATOM 815 C CA . HIS A 1 107 ? -3.636 -3.435 9.920 1.00 89.38 107 HIS A CA 1
ATOM 816 C C . HIS A 1 107 ? -3.567 -1.915 10.013 1.00 89.38 107 HIS A C 1
ATOM 818 O O . HIS A 1 107 ? -3.265 -1.245 9.023 1.00 89.38 107 HIS A O 1
ATOM 824 N N . ASN A 1 108 ? -3.730 -1.377 11.221 1.00 89.81 108 ASN A N 1
ATOM 825 C CA . ASN A 1 108 ? -3.409 0.023 11.460 1.00 89.81 108 ASN A CA 1
ATOM 826 C C . ASN A 1 108 ? -1.914 0.269 11.160 1.00 89.81 108 ASN A C 1
ATOM 828 O O . ASN A 1 108 ? -1.021 -0.401 11.693 1.00 89.81 108 ASN A O 1
ATOM 832 N N . ALA A 1 109 ? -1.616 1.195 10.251 1.00 86.69 109 ALA A N 1
ATOM 833 C CA . ALA A 1 109 ? -0.253 1.616 9.954 1.00 86.69 109 ALA A CA 1
ATOM 834 C C . ALA A 1 109 ? 0.369 2.396 11.106 1.00 86.69 109 ALA A C 1
ATOM 836 O O . ALA A 1 109 ? 1.553 2.224 11.365 1.00 86.69 109 ALA A O 1
ATOM 837 N N . VAL A 1 110 ? -0.450 3.147 11.835 1.00 86.12 110 VAL A N 1
ATOM 838 C CA . VAL A 1 110 ? -0.046 4.080 12.890 1.00 86.12 110 VAL A CA 1
ATOM 839 C C . VAL A 1 110 ? -0.008 3.410 14.273 1.00 86.12 110 VAL A C 1
ATOM 841 O O . VAL A 1 110 ? 0.323 4.034 15.271 1.00 86.12 110 VAL A O 1
ATOM 844 N N . GLY A 1 111 ? -0.273 2.101 14.355 1.00 84.25 111 GLY A N 1
ATOM 845 C CA . GLY A 1 111 ? -0.302 1.373 15.631 1.00 84.25 111 GLY A CA 1
ATOM 846 C C . GLY A 1 111 ? 1.026 1.340 16.404 1.00 84.25 111 GLY A C 1
ATOM 847 O O . GLY A 1 111 ? 1.029 0.910 17.549 1.00 84.25 111 GLY A O 1
ATOM 848 N N . HIS A 1 112 ? 2.133 1.766 15.790 1.00 84.19 112 HIS A N 1
ATOM 849 C CA . HIS A 1 112 ? 3.455 1.852 16.416 1.00 84.19 112 HIS A CA 1
ATOM 850 C C . HIS A 1 112 ? 3.825 3.270 16.885 1.00 84.19 112 HIS A C 1
ATOM 852 O O . HIS A 1 112 ? 4.828 3.411 17.575 1.00 84.19 112 HIS A O 1
ATOM 858 N N . LEU A 1 113 ? 3.057 4.298 16.500 1.00 83.62 113 LEU A N 1
ATOM 859 C CA . LEU A 1 113 ? 3.317 5.686 16.894 1.00 83.62 113 LEU A CA 1
ATOM 860 C C . LEU A 1 113 ? 2.747 5.972 18.285 1.00 83.62 113 LEU A C 1
ATOM 862 O O . LEU A 1 113 ? 1.728 5.386 18.678 1.00 83.62 113 LEU A O 1
ATOM 866 N N . ALA A 1 114 ? 3.361 6.912 19.000 1.00 79.31 114 ALA A N 1
ATOM 867 C CA . ALA A 1 114 ? 2.931 7.299 20.339 1.00 79.31 114 ALA A CA 1
ATOM 868 C C . ALA A 1 114 ? 1.568 8.013 20.304 1.00 79.31 114 ALA A C 1
ATOM 870 O O . ALA A 1 114 ? 1.335 8.866 19.454 1.00 79.31 114 ALA A O 1
ATOM 871 N N . GLY A 1 115 ? 0.652 7.659 21.211 1.00 76.12 115 GLY A N 1
ATOM 872 C CA . GLY A 1 115 ? -0.624 8.362 21.387 1.00 76.12 115 GLY A CA 1
ATOM 873 C C . GLY A 1 115 ? -1.772 7.480 21.898 1.00 76.12 115 GLY A C 1
ATOM 874 O O . GLY A 1 115 ? -1.672 6.248 21.879 1.00 76.12 115 GLY A O 1
ATOM 875 N N . PRO A 1 116 ? -2.866 8.094 22.382 1.00 68.56 116 PRO A N 1
ATOM 876 C CA . PRO A 1 116 ? -4.026 7.373 22.901 1.00 68.56 116 PRO A CA 1
ATOM 877 C C . PRO A 1 116 ? -4.882 6.735 21.784 1.00 68.56 116 PRO A C 1
ATOM 879 O O . PRO A 1 116 ? -4.703 6.996 20.597 1.00 68.56 116 PRO A O 1
ATOM 882 N N . ALA A 1 117 ? -5.811 5.849 22.167 1.00 67.88 117 ALA A N 1
ATOM 883 C CA . ALA A 1 117 ? -6.882 5.322 21.303 1.00 67.88 117 ALA A CA 1
ATOM 884 C C . ALA A 1 117 ? -6.454 4.635 19.978 1.00 67.88 117 ALA A C 1
ATOM 886 O O . ALA A 1 117 ? -7.078 4.810 18.930 1.00 67.88 117 ALA A O 1
ATOM 887 N N . ARG A 1 118 ? -5.418 3.784 20.004 1.00 81.62 118 ARG A N 1
ATOM 888 C CA . ARG A 1 118 ? -4.992 3.028 18.812 1.00 81.62 118 ARG A CA 1
ATOM 889 C C . ARG A 1 118 ? -5.926 1.861 18.509 1.00 81.62 118 ARG A C 1
ATOM 891 O O . ARG A 1 118 ? -6.072 0.929 19.298 1.00 81.62 118 ARG A O 1
ATOM 898 N N . THR A 1 119 ? -6.517 1.880 17.318 1.00 85.88 119 THR A N 1
ATOM 899 C CA . THR A 1 119 ? -7.305 0.749 16.819 1.00 85.88 119 THR A CA 1
ATOM 900 C C . THR A 1 119 ? -6.391 -0.347 16.269 1.00 85.88 119 THR A C 1
ATOM 902 O O . THR A 1 119 ? -5.312 -0.077 15.734 1.00 85.88 119 THR A O 1
ATOM 905 N N . ILE A 1 120 ? -6.841 -1.601 16.355 1.00 87.38 120 ILE A N 1
ATOM 906 C CA . ILE A 1 120 ? -6.143 -2.756 15.768 1.0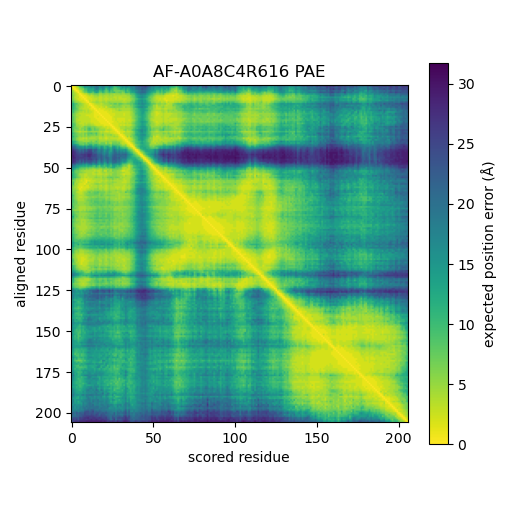0 87.38 120 ILE A CA 1
ATOM 907 C C . ILE A 1 120 ? -6.107 -2.708 14.230 1.00 87.38 120 ILE A C 1
ATOM 909 O O . ILE A 1 120 ? -5.199 -3.269 13.609 1.00 87.38 120 ILE A O 1
ATOM 913 N N . GLY A 1 121 ? -7.075 -2.022 13.614 1.00 87.88 121 GLY A N 1
ATOM 914 C CA . GLY A 1 121 ? -7.271 -1.969 12.170 1.00 87.88 121 GLY A CA 1
ATOM 915 C C . GLY A 1 121 ? -8.728 -2.206 11.769 1.00 87.88 121 GLY A C 1
ATOM 916 O O . GLY A 1 121 ? -9.640 -2.012 12.571 1.00 87.88 121 GLY A O 1
ATOM 917 N N . ALA A 1 122 ? -8.940 -2.655 10.533 1.00 86.81 122 ALA A N 1
ATOM 918 C CA . ALA A 1 122 ? -10.254 -3.002 9.996 1.00 86.81 122 ALA A CA 1
ATOM 919 C C . ALA A 1 122 ? -10.289 -4.460 9.519 1.00 86.81 122 ALA A C 1
ATOM 921 O O . ALA A 1 122 ? -9.383 -4.917 8.826 1.00 86.81 122 ALA A O 1
ATOM 922 N N . ALA A 1 123 ? -11.351 -5.189 9.862 1.00 86.62 123 ALA A N 1
ATOM 923 C CA . ALA A 1 123 ? -11.573 -6.561 9.415 1.00 86.62 123 ALA A CA 1
ATOM 924 C C . ALA A 1 123 ? -12.695 -6.602 8.369 1.00 86.62 123 ALA A C 1
ATOM 926 O O . ALA A 1 123 ? -13.790 -6.107 8.619 1.00 86.62 123 ALA A O 1
ATOM 927 N N . LEU A 1 124 ? -12.436 -7.223 7.220 1.00 80.12 124 LEU A N 1
ATOM 928 C CA . LEU A 1 124 ? -13.416 -7.502 6.172 1.00 80.12 124 LEU A CA 1
ATOM 929 C C . LEU A 1 124 ? -13.460 -9.005 5.876 1.00 80.12 124 LEU A C 1
ATOM 931 O O . LEU A 1 124 ? -12.423 -9.659 5.759 1.00 80.12 124 LEU A O 1
ATOM 935 N N . ILE A 1 125 ? -14.657 -9.560 5.678 1.00 77.75 125 ILE A N 1
ATOM 936 C CA . ILE A 1 125 ? -14.786 -10.883 5.051 1.00 77.75 125 ILE A CA 1
ATOM 937 C C . ILE A 1 125 ? -14.556 -10.705 3.555 1.00 77.75 125 ILE A C 1
ATOM 939 O O . ILE A 1 125 ? -15.339 -10.041 2.884 1.00 77.75 125 ILE A O 1
ATOM 943 N N . GLY A 1 126 ? -13.470 -11.283 3.043 1.00 62.62 126 GLY A N 1
ATOM 944 C CA . GLY A 1 126 ? -13.119 -11.161 1.628 1.00 62.62 126 GLY A CA 1
ATOM 945 C C . GLY A 1 126 ? -13.499 -12.362 0.766 1.00 62.62 126 GLY A C 1
ATOM 946 O O . GLY A 1 126 ? -13.812 -12.184 -0.402 1.00 62.62 126 GLY A O 1
ATOM 947 N N . ASN A 1 127 ? -13.445 -13.590 1.294 1.00 60.16 127 ASN A N 1
ATOM 948 C CA . ASN A 1 127 ? -13.133 -14.734 0.424 1.00 60.16 127 ASN A CA 1
ATOM 949 C C . ASN A 1 127 ? -13.935 -16.015 0.717 1.00 60.16 127 ASN A C 1
ATOM 951 O O . ASN A 1 127 ? -13.416 -17.114 0.515 1.00 60.16 127 ASN A O 1
ATOM 955 N N . LEU A 1 128 ? -15.193 -15.926 1.164 1.00 60.44 128 LEU A N 1
ATOM 956 C CA . LEU A 1 128 ? -16.068 -17.108 1.151 1.00 60.44 128 LEU A CA 1
ATOM 957 C C . LEU A 1 128 ? -16.410 -17.461 -0.309 1.00 60.44 128 LEU A C 1
ATOM 959 O O . LEU A 1 128 ? -17.384 -16.975 -0.870 1.00 60.44 128 LEU A O 1
ATOM 963 N N . GLY A 1 129 ? -15.553 -18.264 -0.945 1.00 57.75 129 GLY A N 1
ATOM 964 C CA . GLY A 1 129 ? -15.777 -18.840 -2.276 1.00 57.75 129 GLY A CA 1
ATOM 965 C C . GLY A 1 129 ? -15.420 -17.959 -3.480 1.00 57.75 129 GLY A C 1
ATOM 966 O O . GLY A 1 129 ? -15.536 -18.426 -4.610 1.00 57.75 129 GLY A O 1
ATOM 967 N N . VAL A 1 130 ? -14.946 -16.723 -3.282 1.00 57.47 130 VAL A N 1
ATOM 968 C CA . VAL A 1 130 ? -14.629 -15.792 -4.383 1.00 57.47 130 VAL A CA 1
ATOM 969 C C . VAL A 1 130 ? -13.116 -15.621 -4.536 1.00 57.47 130 VAL A C 1
ATOM 971 O O . VAL A 1 130 ? -12.414 -15.260 -3.592 1.00 57.47 130 VAL A O 1
ATOM 974 N N . ARG A 1 131 ? -12.594 -15.863 -5.746 1.00 57.25 131 ARG A N 1
ATOM 975 C CA . ARG A 1 131 ? -11.208 -15.526 -6.102 1.00 57.25 131 ARG A CA 1
ATOM 976 C C . ARG A 1 131 ? -11.103 -14.010 -6.278 1.00 57.25 131 ARG A C 1
ATOM 978 O O . ARG A 1 131 ? -11.521 -13.477 -7.301 1.00 57.25 131 ARG A O 1
ATOM 985 N N . CYS A 1 132 ? -10.539 -13.313 -5.297 1.00 58.22 132 CYS A N 1
ATOM 986 C CA . CYS A 1 132 ? -10.274 -11.882 -5.420 1.00 58.22 132 CYS A CA 1
ATOM 987 C C . CYS A 1 132 ? -9.062 -11.627 -6.329 1.00 58.22 132 CYS A C 1
ATOM 989 O O . CYS A 1 132 ? -7.931 -11.978 -5.990 1.00 58.22 132 CYS A O 1
ATOM 991 N N . TRP A 1 133 ? -9.290 -10.992 -7.482 1.00 57.97 133 TRP A N 1
ATOM 992 C CA . TRP A 1 133 ? -8.218 -10.495 -8.344 1.00 57.97 133 TRP A CA 1
ATOM 993 C C . TRP A 1 133 ? -7.702 -9.155 -7.814 1.00 57.97 133 TRP A C 1
ATOM 995 O O . TRP A 1 133 ? -8.382 -8.133 -7.906 1.00 57.97 133 TRP A O 1
ATOM 1005 N N . VAL A 1 134 ? -6.483 -9.142 -7.276 1.00 64.69 134 VAL A N 1
ATOM 1006 C CA . VAL A 1 134 ? -5.807 -7.900 -6.883 1.00 64.69 134 VAL A CA 1
ATOM 1007 C C . VAL A 1 134 ? -4.921 -7.453 -8.039 1.00 64.69 134 VAL A C 1
ATOM 1009 O O . VAL A 1 134 ? -3.759 -7.843 -8.148 1.00 64.69 134 VAL A O 1
ATOM 1012 N N . GLY A 1 135 ? -5.484 -6.637 -8.931 1.00 59.75 135 GLY A N 1
ATOM 1013 C CA . GLY A 1 135 ? -4.723 -6.036 -10.021 1.00 59.75 135 GLY A CA 1
ATOM 1014 C C . GLY A 1 135 ? -3.648 -5.099 -9.470 1.00 59.75 135 GLY A C 1
ATOM 1015 O O . GLY A 1 135 ? -3.965 -4.047 -8.918 1.00 59.75 135 GLY A O 1
ATOM 1016 N N . ARG A 1 136 ? -2.371 -5.463 -9.622 1.00 66.31 136 ARG A N 1
ATOM 1017 C CA . ARG A 1 136 ? -1.240 -4.566 -9.343 1.00 66.31 136 ARG A CA 1
ATOM 1018 C C . ARG A 1 136 ? -0.788 -3.909 -10.641 1.00 66.31 136 ARG A C 1
ATOM 1020 O O . ARG A 1 136 ? -0.693 -4.570 -11.672 1.00 66.31 136 ARG A O 1
ATOM 1027 N N . ALA A 1 137 ? -0.510 -2.608 -10.596 1.00 71.31 137 ALA A N 1
ATOM 1028 C CA . ALA A 1 137 ? 0.053 -1.905 -11.744 1.00 71.31 137 ALA A CA 1
ATOM 1029 C C . ALA A 1 137 ? 1.410 -2.521 -12.125 1.00 71.31 137 ALA A C 1
ATOM 1031 O O . ALA A 1 137 ? 2.255 -2.738 -11.259 1.00 71.31 137 ALA A O 1
ATOM 1032 N N . VAL A 1 138 ? 1.644 -2.758 -13.418 1.00 74.44 138 VAL A N 1
ATOM 1033 C CA . VAL A 1 138 ? 2.895 -3.367 -13.915 1.00 74.44 138 VAL A CA 1
ATOM 1034 C C . VAL A 1 138 ? 4.127 -2.595 -13.438 1.00 74.44 138 VAL A C 1
ATOM 1036 O O . VAL A 1 138 ? 5.106 -3.203 -13.018 1.00 74.44 138 VAL A O 1
ATOM 1039 N N . ALA A 1 139 ? 4.047 -1.261 -13.407 1.00 72.56 139 ALA A N 1
ATOM 1040 C CA . ALA A 1 139 ? 5.143 -0.409 -12.956 1.00 72.56 139 ALA A CA 1
ATOM 1041 C C . ALA A 1 139 ? 5.563 -0.674 -11.495 1.00 72.56 139 ALA A C 1
ATOM 1043 O O . ALA A 1 139 ? 6.748 -0.591 -11.184 1.00 72.56 139 ALA A O 1
ATOM 1044 N N . SER A 1 140 ? 4.628 -1.023 -10.599 1.00 72.00 140 SER A N 1
ATOM 1045 C CA . SER A 1 140 ? 4.965 -1.320 -9.198 1.00 72.00 140 SER A CA 1
ATOM 1046 C C . SER A 1 140 ? 5.509 -2.734 -9.018 1.00 72.00 140 SER A C 1
ATOM 1048 O O . SER A 1 140 ? 6.442 -2.928 -8.245 1.00 72.00 140 SER A O 1
ATOM 1050 N N . SER A 1 141 ? 4.990 -3.709 -9.767 1.00 78.56 141 SER A N 1
ATOM 1051 C CA . SER A 1 141 ? 5.541 -5.069 -9.794 1.00 78.56 141 SER A CA 1
ATOM 1052 C C . SER A 1 141 ? 6.969 -5.093 -10.344 1.00 78.56 141 SER A C 1
ATOM 1054 O O . SER A 1 141 ? 7.820 -5.807 -9.822 1.00 78.56 141 SER A O 1
ATOM 1056 N N . LEU A 1 142 ? 7.254 -4.276 -11.360 1.00 83.38 142 LEU A N 1
ATOM 1057 C CA . LEU A 1 142 ? 8.582 -4.187 -11.958 1.00 83.38 142 LEU A CA 1
ATOM 1058 C C . LEU A 1 142 ? 9.622 -3.605 -10.991 1.00 83.38 142 LEU A C 1
ATOM 1060 O O . LEU A 1 142 ? 10.775 -4.031 -11.009 1.00 83.38 142 LEU A O 1
ATOM 1064 N N . GLN A 1 143 ? 9.220 -2.693 -10.099 1.00 79.94 143 GLN A N 1
ATOM 1065 C CA . GLN A 1 143 ? 10.108 -2.156 -9.065 1.00 79.94 143 GLN A CA 1
ATOM 1066 C C . GLN A 1 143 ? 10.697 -3.264 -8.176 1.00 79.94 143 GLN A C 1
ATOM 1068 O O . GLN A 1 143 ? 11.864 -3.185 -7.808 1.00 79.94 143 GLN A O 1
ATOM 1073 N N . CYS A 1 144 ? 9.938 -4.329 -7.889 1.00 78.12 144 CYS A N 1
ATOM 1074 C CA . CYS A 1 144 ? 10.412 -5.460 -7.084 1.00 78.12 144 CYS A CA 1
ATOM 1075 C C . CYS A 1 144 ? 11.515 -6.286 -7.765 1.00 78.12 144 CYS A C 1
ATOM 1077 O O . CYS A 1 144 ? 12.283 -6.947 -7.077 1.00 78.12 144 CYS A O 1
ATOM 1079 N N . VAL A 1 145 ? 11.592 -6.258 -9.097 1.00 82.62 145 VAL A N 1
ATOM 1080 C CA . VAL A 1 145 ? 12.570 -7.028 -9.888 1.00 82.62 145 VAL A CA 1
ATOM 1081 C C . VAL A 1 145 ? 13.845 -6.213 -10.157 1.00 82.62 145 VAL A C 1
ATOM 1083 O O . VAL A 1 145 ? 14.810 -6.736 -10.699 1.00 82.62 145 VAL A O 1
ATOM 1086 N N . GLY A 1 146 ? 13.881 -4.936 -9.759 1.00 80.06 146 GLY A N 1
ATOM 1087 C CA . GLY A 1 146 ? 14.991 -4.014 -10.040 1.00 80.06 146 GLY A CA 1
ATOM 1088 C C . GLY A 1 146 ? 14.583 -2.779 -10.849 1.00 80.06 146 GLY A C 1
ATOM 1089 O O . GLY A 1 146 ? 15.435 -1.984 -11.243 1.00 80.06 146 GLY A O 1
ATOM 1090 N N . GLY A 1 147 ? 13.282 -2.590 -11.090 1.00 85.62 147 GLY A N 1
ATOM 1091 C CA . GLY A 1 147 ? 12.725 -1.350 -11.621 1.00 85.62 147 GLY A CA 1
ATOM 1092 C C . GLY A 1 147 ? 13.175 -1.022 -13.051 1.00 85.62 147 GLY A C 1
ATOM 1093 O O . GLY A 1 147 ? 13.389 -1.925 -13.865 1.00 85.62 147 GLY A O 1
ATOM 1094 N N . PRO A 1 148 ? 13.309 0.274 -13.391 1.00 87.56 148 PRO A N 1
ATOM 1095 C CA . PRO A 1 148 ? 13.693 0.715 -14.735 1.00 87.56 148 PRO A CA 1
ATOM 1096 C C . PRO A 1 148 ? 15.085 0.245 -15.176 1.00 87.56 148 PRO A C 1
ATOM 1098 O O . PRO A 1 148 ? 15.328 0.119 -16.373 1.00 87.56 148 PRO A O 1
ATOM 1101 N N . ALA A 1 149 ? 15.991 -0.047 -14.235 1.00 86.94 149 ALA A N 1
ATOM 1102 C CA . ALA A 1 149 ? 17.356 -0.477 -14.538 1.00 86.94 149 ALA A CA 1
ATOM 1103 C C . ALA A 1 149 ? 17.400 -1.819 -15.287 1.00 86.94 149 ALA A C 1
ATOM 1105 O O . ALA A 1 149 ? 18.190 -1.983 -16.214 1.00 86.94 149 ALA A O 1
ATOM 1106 N N . VAL A 1 150 ? 16.501 -2.751 -14.954 1.00 89.69 150 VAL A N 1
ATOM 1107 C CA . VAL A 1 150 ? 16.388 -4.041 -15.658 1.00 89.69 150 VAL A CA 1
ATOM 1108 C C . VAL A 1 150 ? 15.949 -3.835 -17.107 1.00 89.69 150 VAL A C 1
ATOM 1110 O O . VAL A 1 150 ? 16.492 -4.454 -18.019 1.00 89.69 150 VAL A O 1
ATOM 1113 N N . LEU A 1 151 ? 15.006 -2.918 -17.337 1.00 89.44 151 LEU A N 1
ATOM 1114 C CA . LEU A 1 151 ? 14.556 -2.580 -18.686 1.00 89.44 151 LEU A CA 1
ATOM 1115 C C . LEU A 1 151 ? 15.643 -1.863 -19.494 1.00 89.44 151 LEU A C 1
ATOM 1117 O O . LEU A 1 151 ? 15.766 -2.117 -20.687 1.00 89.44 151 LEU A O 1
ATOM 1121 N N . LEU A 1 152 ? 16.465 -1.019 -18.864 1.00 88.38 152 LEU A N 1
ATOM 1122 C CA . LEU A 1 152 ? 17.652 -0.445 -19.508 1.00 88.38 152 LEU A CA 1
ATOM 1123 C C . LEU A 1 152 ? 18.669 -1.524 -19.897 1.00 88.38 152 LEU A C 1
ATOM 1125 O O . LEU A 1 152 ? 19.228 -1.456 -20.987 1.00 88.38 152 LEU A O 1
ATOM 1129 N N . GLY A 1 153 ? 18.871 -2.532 -19.044 1.00 86.88 153 GLY A N 1
ATOM 1130 C CA . GLY A 1 153 ? 19.700 -3.696 -19.363 1.00 86.88 153 GLY A CA 1
ATOM 1131 C C . GLY A 1 153 ? 19.168 -4.477 -20.566 1.00 86.88 153 GLY A C 1
ATOM 1132 O O . GLY A 1 153 ? 19.939 -4.833 -21.450 1.00 86.88 153 GLY A O 1
ATOM 1133 N N . LEU A 1 154 ? 17.847 -4.667 -20.655 1.00 88.25 154 LEU A N 1
ATOM 1134 C CA . LEU A 1 154 ? 17.201 -5.291 -21.816 1.00 88.25 154 LEU A CA 1
ATOM 1135 C C . LEU A 1 154 ? 17.361 -4.455 -23.092 1.00 88.25 154 LEU A C 1
ATOM 1137 O O . LEU A 1 154 ? 17.645 -5.014 -24.145 1.00 88.25 154 LEU A O 1
ATOM 1141 N N . VAL A 1 155 ? 17.232 -3.128 -22.999 1.00 89.50 155 VAL A N 1
ATOM 1142 C CA . VAL A 1 155 ? 17.483 -2.211 -24.124 1.00 89.50 155 VAL A CA 1
ATOM 1143 C C . VAL A 1 155 ? 18.941 -2.293 -24.586 1.00 89.50 155 VAL A C 1
ATOM 1145 O O . VAL A 1 155 ? 19.194 -2.294 -25.785 1.00 89.50 155 VAL A O 1
ATOM 1148 N N . ALA A 1 156 ? 19.896 -2.394 -23.659 1.00 86.44 156 ALA A N 1
ATOM 1149 C CA . ALA A 1 156 ? 21.318 -2.509 -23.982 1.00 86.44 156 ALA A CA 1
ATOM 1150 C C . ALA A 1 156 ? 21.710 -3.894 -24.533 1.00 86.44 156 ALA A C 1
ATOM 1152 O O . ALA A 1 156 ? 22.655 -3.992 -25.310 1.00 86.44 156 ALA A O 1
ATOM 1153 N N . ALA A 1 157 ? 21.005 -4.957 -24.135 1.00 87.00 157 ALA A N 1
ATOM 1154 C CA . ALA A 1 157 ? 21.258 -6.328 -24.583 1.00 87.00 157 ALA A CA 1
ATOM 1155 C C . ALA A 1 157 ? 20.499 -6.715 -25.867 1.00 87.00 157 ALA A C 1
ATOM 1157 O O . ALA A 1 157 ? 20.733 -7.799 -26.407 1.00 87.00 157 ALA A O 1
ATOM 1158 N N . ALA A 1 158 ? 19.584 -5.866 -26.341 1.00 87.06 158 ALA A N 1
ATOM 1159 C CA . ALA A 1 158 ? 18.794 -6.113 -27.540 1.00 87.06 158 ALA A CA 1
ATOM 1160 C C . ALA A 1 158 ? 19.691 -6.196 -28.785 1.00 87.06 158 ALA A C 1
ATOM 1162 O O . ALA A 1 158 ? 20.501 -5.307 -29.042 1.00 87.06 158 ALA A O 1
ATOM 1163 N N . ARG A 1 159 ? 19.529 -7.270 -29.564 1.00 83.44 159 ARG A N 1
ATOM 1164 C CA . ARG A 1 159 ? 20.247 -7.490 -30.835 1.00 83.44 159 ARG A CA 1
ATOM 1165 C C . ARG A 1 159 ? 19.362 -7.258 -32.056 1.00 83.44 159 ARG A C 1
ATOM 1167 O O . ARG A 1 159 ? 19.874 -6.934 -33.120 1.00 83.44 159 ARG A O 1
ATOM 1174 N N . ASP A 1 160 ? 18.048 -7.359 -31.867 1.00 85.69 160 ASP A N 1
ATOM 1175 C CA . ASP A 1 160 ? 17.052 -7.222 -32.925 1.00 85.69 160 ASP A CA 1
ATOM 1176 C C . ASP A 1 160 ? 16.224 -5.951 -32.735 1.00 85.69 160 ASP A C 1
ATOM 1178 O O . ASP A 1 160 ? 15.870 -5.590 -31.605 1.00 85.69 160 ASP A O 1
ATOM 1182 N N . VAL A 1 161 ? 15.833 -5.315 -33.843 1.00 85.75 161 VAL A N 1
ATOM 1183 C CA . VAL A 1 161 ? 15.022 -4.083 -33.841 1.00 85.75 161 VAL A CA 1
ATOM 1184 C C . VAL A 1 161 ? 13.680 -4.293 -33.127 1.00 85.75 161 VAL A C 1
ATOM 1186 O O . VAL A 1 161 ? 13.223 -3.423 -32.383 1.00 85.75 161 VAL A O 1
ATOM 1189 N N . GLU A 1 162 ? 13.073 -5.472 -33.281 1.00 86.94 162 GLU A N 1
ATOM 1190 C CA . GLU A 1 162 ? 11.810 -5.830 -32.625 1.00 86.94 162 GLU A CA 1
ATOM 1191 C C . GLU A 1 162 ? 11.957 -5.928 -31.098 1.00 86.94 162 GLU A C 1
ATOM 1193 O O . GLU A 1 162 ? 11.151 -5.364 -30.351 1.00 86.94 162 GLU A O 1
ATOM 1198 N N . SER A 1 163 ? 13.026 -6.584 -30.628 1.00 86.94 163 SER A N 1
ATOM 1199 C CA . SER A 1 163 ? 13.329 -6.737 -29.199 1.00 86.94 163 SER A CA 1
ATOM 1200 C C . SER A 1 163 ? 13.655 -5.395 -28.535 1.00 86.94 163 SER A C 1
ATOM 1202 O O . SER A 1 163 ? 13.165 -5.102 -27.440 1.00 86.94 163 SER A O 1
ATOM 1204 N N . LEU A 1 164 ? 14.389 -4.532 -29.247 1.00 86.75 164 LEU A N 1
ATOM 1205 C CA . LEU A 1 164 ? 14.701 -3.172 -28.822 1.00 86.75 164 LEU A CA 1
ATOM 1206 C C . LEU A 1 164 ? 13.423 -2.341 -28.672 1.00 86.75 164 LEU A C 1
ATOM 1208 O O . LEU A 1 164 ? 13.222 -1.681 -27.651 1.00 86.75 164 LEU A O 1
ATOM 1212 N N . TYR A 1 165 ? 12.533 -2.393 -29.664 1.00 86.44 165 TYR A N 1
ATOM 1213 C CA . TYR A 1 165 ? 11.283 -1.638 -29.650 1.00 86.44 165 TYR A CA 1
ATOM 1214 C C . TYR A 1 165 ? 10.340 -2.098 -28.529 1.00 86.44 165 TYR A C 1
ATOM 1216 O O . TYR A 1 165 ? 9.736 -1.263 -27.847 1.00 86.44 165 TYR A O 1
ATOM 1224 N N . ALA A 1 166 ? 10.248 -3.409 -28.287 1.00 89.44 166 ALA A N 1
ATOM 1225 C CA . ALA A 1 166 ? 9.469 -3.968 -27.185 1.00 89.44 166 ALA A CA 1
ATOM 1226 C C . ALA A 1 166 ? 10.017 -3.529 -25.814 1.00 89.44 166 ALA A C 1
ATOM 1228 O O . ALA A 1 166 ? 9.257 -3.033 -24.975 1.00 89.44 166 ALA A O 1
ATOM 1229 N N . ALA A 1 167 ? 11.334 -3.637 -25.604 1.00 89.69 167 ALA A N 1
ATOM 1230 C CA . ALA A 1 167 ? 11.990 -3.224 -24.364 1.00 89.69 167 ALA A CA 1
ATOM 1231 C C . ALA A 1 167 ? 11.850 -1.712 -24.119 1.00 89.69 167 ALA A C 1
ATOM 1233 O O . ALA A 1 167 ? 11.511 -1.282 -23.014 1.00 89.69 167 ALA A O 1
ATOM 1234 N N . PHE A 1 168 ? 12.020 -0.896 -25.162 1.00 88.94 168 PHE A N 1
ATOM 1235 C CA . PHE A 1 168 ? 11.882 0.555 -25.066 1.00 88.94 168 PHE A CA 1
ATOM 1236 C C . PHE A 1 168 ? 10.435 0.984 -24.780 1.00 88.94 168 PHE A C 1
ATOM 1238 O O . PHE A 1 168 ? 10.208 1.870 -23.954 1.00 88.94 168 PHE A O 1
ATOM 1245 N N . LYS A 1 169 ? 9.431 0.326 -25.380 1.00 89.31 169 LYS A N 1
ATOM 1246 C CA . LYS A 1 169 ? 8.011 0.546 -25.046 1.00 89.31 169 LYS A CA 1
ATOM 1247 C C . LYS A 1 169 ? 7.703 0.211 -23.591 1.00 89.31 169 LYS A C 1
ATOM 1249 O O . LYS A 1 169 ? 7.018 0.989 -22.924 1.00 89.31 169 LYS A O 1
ATOM 1254 N N . ALA A 1 170 ? 8.207 -0.917 -23.091 1.00 89.19 170 ALA A N 1
ATOM 1255 C CA . ALA A 1 170 ? 8.044 -1.300 -21.692 1.00 89.19 170 ALA A CA 1
ATOM 1256 C C . ALA A 1 170 ? 8.698 -0.274 -20.749 1.00 89.19 170 ALA A C 1
ATOM 1258 O O . ALA A 1 170 ? 8.102 0.104 -19.734 1.00 89.19 170 ALA A O 1
ATOM 1259 N N . LEU A 1 171 ? 9.879 0.237 -21.118 1.00 88.50 171 LEU A N 1
ATOM 1260 C CA . LEU A 1 171 ? 10.590 1.272 -20.367 1.00 88.50 171 LEU A CA 1
ATOM 1261 C C . LEU A 1 171 ? 9.789 2.575 -20.343 1.00 88.50 171 LEU A C 1
ATOM 1263 O O . LEU A 1 171 ? 9.490 3.091 -19.267 1.00 88.50 171 LEU A O 1
ATOM 1267 N N . ALA A 1 172 ? 9.356 3.065 -21.505 1.00 87.88 172 ALA A N 1
ATOM 1268 C CA . ALA A 1 172 ? 8.559 4.283 -21.617 1.00 87.88 172 ALA A CA 1
ATOM 1269 C C . ALA A 1 172 ? 7.229 4.185 -20.847 1.00 87.88 172 ALA A C 1
ATOM 1271 O O . ALA A 1 172 ? 6.835 5.135 -20.169 1.00 87.88 172 ALA A O 1
ATOM 1272 N N . CYS A 1 173 ? 6.556 3.031 -20.900 1.00 86.50 173 CYS A N 1
ATOM 1273 C CA . CYS A 1 173 ? 5.331 2.777 -20.141 1.00 86.50 173 CYS A CA 1
ATOM 1274 C C . CYS A 1 173 ? 5.578 2.845 -18.625 1.00 86.50 173 CYS A C 1
ATOM 1276 O O . CYS A 1 173 ? 4.848 3.525 -17.903 1.00 86.50 173 CYS A O 1
ATOM 1278 N N . THR A 1 174 ? 6.649 2.210 -18.146 1.00 85.50 174 THR A N 1
ATOM 1279 C CA . THR A 1 174 ? 7.015 2.189 -16.721 1.00 85.50 174 THR A CA 1
ATOM 1280 C C . THR A 1 174 ? 7.359 3.585 -16.202 1.00 85.50 174 THR A C 1
ATOM 1282 O O . THR A 1 174 ? 6.856 3.997 -15.157 1.00 85.50 174 THR A O 1
ATOM 1285 N N . VAL A 1 175 ? 8.178 4.331 -16.947 1.00 85.88 175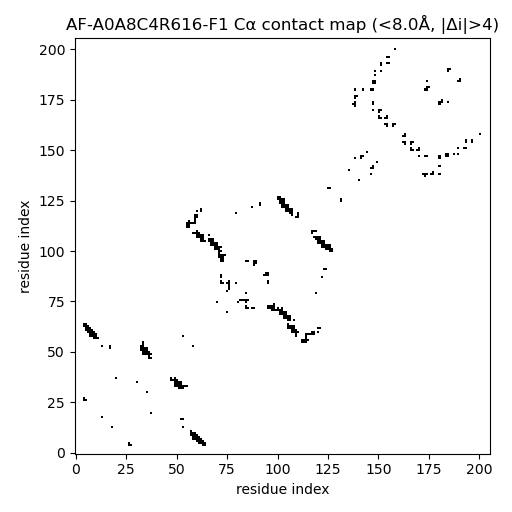 VAL A N 1
ATOM 1286 C CA . VAL A 1 175 ? 8.614 5.687 -16.581 1.00 85.88 175 VAL A CA 1
ATOM 1287 C C . VAL A 1 175 ? 7.433 6.660 -16.572 1.00 85.88 175 VAL A C 1
ATOM 1289 O O . VAL A 1 175 ? 7.320 7.493 -15.676 1.00 85.88 175 VAL A O 1
ATOM 1292 N N . ARG A 1 176 ? 6.492 6.531 -17.514 1.00 83.31 176 ARG A N 1
ATOM 1293 C CA . ARG A 1 176 ? 5.258 7.335 -17.505 1.00 83.31 176 ARG A CA 1
ATOM 1294 C C . ARG A 1 176 ? 4.310 6.948 -16.370 1.00 83.31 176 ARG A C 1
ATOM 1296 O O . ARG A 1 176 ? 3.635 7.818 -15.831 1.00 83.31 176 ARG A O 1
ATOM 1303 N N . GLY A 1 177 ? 4.245 5.663 -16.027 1.00 77.00 177 GLY A N 1
ATOM 1304 C CA . GLY A 1 177 ? 3.297 5.121 -15.054 1.00 77.00 177 GLY A CA 1
ATOM 1305 C C . GLY A 1 177 ? 3.690 5.295 -13.586 1.00 77.00 177 GLY A C 1
ATOM 1306 O O . GLY A 1 177 ? 2.834 5.117 -12.722 1.00 77.00 177 GLY A O 1
ATOM 1307 N N . SER A 1 178 ? 4.949 5.626 -13.277 1.00 76.19 178 SER A N 1
ATOM 1308 C CA . SER A 1 178 ? 5.423 5.758 -11.894 1.00 76.19 178 SER A CA 1
ATOM 1309 C C . SER A 1 178 ? 6.395 6.935 -11.718 1.00 76.19 178 SER A C 1
ATOM 1311 O O . SER A 1 178 ? 7.411 6.998 -12.412 1.00 76.19 178 SER A O 1
ATOM 1313 N N . PRO A 1 179 ? 6.152 7.866 -10.772 1.00 78.75 179 PRO A N 1
ATOM 1314 C CA . PRO A 1 179 ? 7.105 8.936 -10.462 1.00 78.75 179 PRO A CA 1
ATOM 1315 C C . PRO A 1 179 ? 8.411 8.397 -9.857 1.00 78.75 179 PRO A C 1
ATOM 1317 O O . PRO A 1 179 ? 9.479 8.923 -10.154 1.00 78.75 179 PRO A O 1
ATOM 1320 N N . LEU A 1 180 ? 8.354 7.300 -9.094 1.00 76.44 180 LEU A N 1
ATOM 1321 C CA . LEU A 1 180 ? 9.548 6.647 -8.543 1.00 76.44 180 LEU A CA 1
ATOM 1322 C C . LEU A 1 180 ? 10.461 6.114 -9.655 1.00 76.44 180 LEU A C 1
ATOM 1324 O O . LEU A 1 180 ? 11.676 6.261 -9.588 1.00 76.44 180 LEU A O 1
ATOM 1328 N N . ALA A 1 181 ? 9.870 5.567 -10.723 1.00 81.19 181 ALA A N 1
ATOM 1329 C CA . ALA A 1 181 ? 10.623 5.104 -11.885 1.00 81.19 181 ALA A CA 1
ATOM 1330 C C . ALA A 1 181 ? 11.348 6.252 -12.613 1.00 81.19 181 ALA A C 1
ATOM 1332 O O . ALA A 1 181 ? 12.439 6.048 -13.140 1.00 81.19 181 ALA A O 1
ATOM 1333 N N . ARG A 1 182 ? 10.770 7.463 -12.628 1.00 84.06 182 ARG A N 1
ATOM 1334 C CA . ARG A 1 182 ? 11.432 8.659 -13.178 1.00 84.06 182 ARG A CA 1
ATOM 1335 C C . ARG A 1 182 ? 12.642 9.065 -12.350 1.00 84.06 182 ARG A C 1
ATOM 1337 O O . ARG A 1 182 ? 13.706 9.269 -12.923 1.00 84.06 182 ARG A O 1
ATOM 1344 N N . SER A 1 183 ? 12.489 9.113 -11.030 1.00 82.19 183 SER A N 1
ATOM 1345 C CA . SER A 1 183 ? 13.593 9.442 -10.126 1.00 82.19 183 SER A CA 1
ATOM 1346 C C . SER A 1 183 ? 14.745 8.434 -10.243 1.00 82.19 183 SER A C 1
ATOM 1348 O O . SER A 1 183 ? 15.898 8.833 -10.378 1.00 82.19 183 SER A O 1
ATOM 1350 N N . GLU A 1 184 ? 14.449 7.132 -10.330 1.00 82.19 184 GLU A N 1
ATOM 1351 C CA . GLU A 1 184 ? 15.484 6.110 -10.552 1.00 82.19 184 GLU A CA 1
ATOM 1352 C C . GLU A 1 184 ? 16.177 6.245 -11.920 1.00 82.19 184 GLU A C 1
ATOM 1354 O O . GLU A 1 184 ? 17.393 6.076 -12.019 1.00 82.19 184 GLU A O 1
ATOM 1359 N N . MET A 1 185 ? 15.436 6.597 -12.977 1.00 85.75 185 MET A N 1
ATOM 1360 C CA . MET A 1 185 ? 16.019 6.882 -14.295 1.00 85.75 185 MET A CA 1
ATOM 1361 C C . MET A 1 185 ? 16.968 8.085 -14.273 1.00 85.75 185 MET A C 1
ATOM 1363 O O . MET A 1 185 ? 17.982 8.067 -14.970 1.00 85.75 185 MET A O 1
ATOM 1367 N N . GLU A 1 186 ? 16.663 9.120 -13.491 1.00 86.44 186 GLU A N 1
ATOM 1368 C CA . GLU A 1 186 ? 17.554 10.269 -13.294 1.00 86.44 186 GLU A CA 1
ATOM 1369 C C . GLU A 1 186 ? 18.792 9.865 -12.487 1.00 86.44 186 GLU A C 1
ATOM 1371 O O . GLU A 1 186 ? 19.915 10.138 -12.912 1.00 86.44 186 GLU A O 1
ATOM 1376 N N . ARG A 1 187 ? 18.602 9.114 -11.394 1.00 84.12 187 ARG A N 1
ATOM 1377 C CA . ARG A 1 187 ? 19.679 8.635 -10.515 1.00 84.12 187 ARG A CA 1
ATOM 1378 C C . ARG A 1 187 ? 20.720 7.795 -11.254 1.00 84.12 187 ARG A C 1
ATOM 1380 O O . ARG A 1 187 ? 21.914 7.967 -11.041 1.00 84.12 187 ARG A O 1
ATOM 1387 N N . VAL A 1 188 ? 20.280 6.897 -12.137 1.00 83.56 188 VAL A N 1
ATOM 1388 C CA . VAL A 1 188 ? 21.169 6.007 -12.912 1.00 83.56 188 VAL A CA 1
ATOM 1389 C C . VAL A 1 188 ? 21.651 6.674 -14.211 1.00 83.56 188 VAL A C 1
ATOM 1391 O O . VAL A 1 188 ? 22.341 6.056 -15.016 1.00 83.56 188 VAL A O 1
ATOM 1394 N N . SER A 1 189 ? 21.299 7.943 -14.464 1.00 83.31 189 SER A N 1
ATOM 1395 C CA . SER A 1 189 ? 21.516 8.586 -15.770 1.00 83.31 189 SER A CA 1
ATOM 1396 C C . SER A 1 189 ? 20.972 7.742 -16.937 1.00 83.31 189 SER A C 1
ATOM 1398 O O . SER A 1 189 ? 21.495 7.761 -18.054 1.00 83.31 189 SER A O 1
ATOM 1400 N N . GLY A 1 190 ? 19.887 7.003 -16.691 1.00 81.12 190 GLY A N 1
ATOM 1401 C CA . GLY A 1 190 ? 19.300 6.025 -17.602 1.00 81.12 190 GLY A CA 1
ATOM 1402 C C . GLY A 1 190 ? 18.839 6.623 -18.930 1.00 81.12 190 GLY A C 1
ATOM 1403 O O . GLY A 1 190 ? 18.864 5.951 -19.960 1.00 81.12 190 GLY A O 1
ATOM 1404 N N . TYR A 1 191 ? 18.491 7.912 -18.953 1.00 83.31 191 TYR A N 1
ATOM 1405 C CA . TYR A 1 191 ? 18.181 8.638 -20.191 1.00 83.31 191 TYR A CA 1
ATOM 1406 C C . TYR A 1 191 ? 19.388 8.752 -21.132 1.00 83.31 191 TYR A C 1
ATOM 1408 O O . TYR A 1 191 ? 19.234 8.697 -22.350 1.00 83.31 191 TYR A O 1
ATOM 1416 N N . ARG A 1 192 ? 20.608 8.862 -20.591 1.00 82.06 192 ARG A N 1
ATOM 1417 C CA . ARG A 1 192 ? 21.837 8.864 -21.399 1.00 82.06 192 ARG A CA 1
ATOM 1418 C C . ARG A 1 192 ? 22.143 7.468 -21.928 1.00 82.06 192 ARG A C 1
ATOM 1420 O O . ARG A 1 192 ? 22.473 7.331 -23.100 1.00 82.06 192 ARG A O 1
ATOM 1427 N N . VAL A 1 193 ? 21.989 6.447 -21.082 1.00 79.44 193 VAL A N 1
ATOM 1428 C CA . VAL A 1 193 ? 22.227 5.039 -21.445 1.00 79.44 193 VAL A CA 1
ATOM 1429 C C . VAL A 1 193 ? 21.259 4.581 -22.533 1.00 79.44 193 VAL A C 1
ATOM 1431 O O . VAL A 1 193 ? 21.687 4.023 -23.536 1.00 79.44 193 VAL A O 1
ATOM 1434 N N . SER A 1 194 ? 19.968 4.877 -22.384 1.00 77.62 194 SER A N 1
ATOM 1435 C CA . SER A 1 194 ? 18.960 4.556 -23.402 1.00 77.62 194 SER A CA 1
ATOM 1436 C C . SER A 1 194 ? 19.224 5.271 -24.728 1.00 77.62 194 SER A C 1
ATOM 1438 O O . SER A 1 194 ? 19.128 4.641 -25.778 1.00 77.62 194 SER A O 1
ATOM 1440 N N . LYS A 1 195 ? 19.628 6.550 -24.701 1.00 81.44 195 LYS A N 1
ATOM 1441 C CA . LYS A 1 195 ? 20.023 7.288 -25.912 1.00 81.44 195 LYS A CA 1
ATOM 1442 C C . LYS A 1 195 ? 21.252 6.671 -26.591 1.00 81.44 195 LYS A C 1
ATOM 1444 O O . LYS A 1 195 ? 21.268 6.563 -27.813 1.00 81.44 195 LYS A O 1
ATOM 1449 N N . LEU A 1 196 ? 22.255 6.260 -25.813 1.00 80.38 196 LEU A N 1
ATOM 1450 C CA . LEU A 1 196 ? 23.467 5.623 -26.331 1.00 80.38 196 LEU A CA 1
ATOM 1451 C C . LEU A 1 196 ? 23.164 4.254 -26.952 1.00 80.38 196 LEU A C 1
ATOM 1453 O O . LEU A 1 196 ? 23.576 4.006 -28.077 1.00 80.38 196 LEU A O 1
ATOM 1457 N N . ALA A 1 197 ? 22.400 3.405 -26.262 1.00 73.38 197 ALA A N 1
ATOM 1458 C CA . ALA A 1 197 ? 22.016 2.087 -26.765 1.00 73.38 197 ALA A CA 1
ATOM 1459 C C . ALA A 1 197 ? 21.216 2.184 -28.075 1.00 73.38 197 ALA A C 1
ATOM 1461 O O . ALA A 1 197 ? 21.472 1.433 -29.014 1.00 73.38 197 ALA A O 1
ATOM 1462 N N . LEU A 1 198 ? 20.305 3.160 -28.173 1.00 75.31 198 LEU A N 1
ATOM 1463 C CA . LEU A 1 198 ? 19.567 3.423 -29.408 1.00 75.31 198 LEU A CA 1
ATOM 1464 C C . LEU A 1 198 ? 20.510 3.837 -30.550 1.00 75.31 198 LEU A C 1
ATOM 1466 O O . LEU A 1 198 ? 20.375 3.355 -31.668 1.00 75.31 198 LEU A O 1
ATOM 1470 N N . PHE A 1 199 ? 21.481 4.709 -30.264 1.00 76.00 199 PHE A N 1
ATO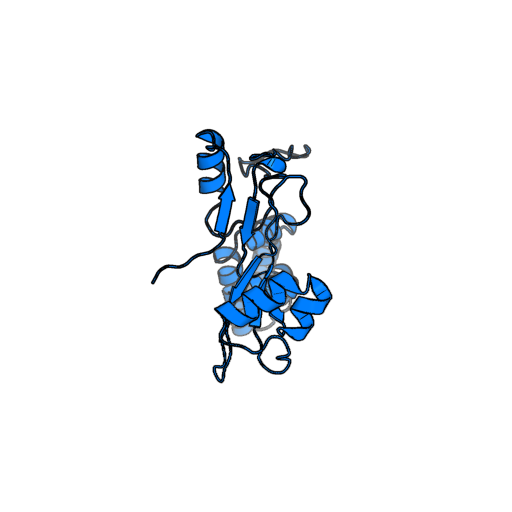M 1471 C CA . PHE A 1 199 ? 22.447 5.182 -31.255 1.00 76.00 199 PHE A CA 1
ATOM 1472 C C . PHE A 1 199 ? 23.380 4.062 -31.742 1.00 76.00 199 PHE A C 1
ATOM 1474 O O . PHE A 1 199 ? 23.602 3.929 -32.942 1.00 76.00 199 PHE A O 1
ATOM 1481 N N . SER A 1 200 ? 23.879 3.219 -30.834 1.00 66.25 200 SER A N 1
ATOM 1482 C CA . SER A 1 200 ? 24.764 2.097 -31.168 1.00 66.25 200 SER A CA 1
ATOM 1483 C C . SER A 1 200 ? 24.082 1.020 -32.012 1.00 66.25 200 SER A C 1
ATOM 1485 O O . SER A 1 200 ? 24.706 0.503 -32.931 1.00 66.25 200 SER A O 1
ATOM 1487 N N . ILE A 1 201 ? 22.813 0.694 -31.745 1.00 64.69 201 ILE A N 1
ATOM 1488 C CA . ILE A 1 201 ? 22.089 -0.320 -32.529 1.00 64.69 201 ILE A CA 1
ATOM 1489 C C . ILE A 1 201 ? 21.713 0.222 -33.915 1.00 64.69 201 ILE A C 1
ATOM 1491 O O . ILE A 1 201 ? 21.852 -0.490 -34.902 1.00 64.69 201 ILE A O 1
ATOM 1495 N N . VAL A 1 202 ? 21.316 1.495 -34.028 1.00 63.66 202 VAL A N 1
ATOM 1496 C CA . VAL A 1 202 ? 21.032 2.124 -35.336 1.00 63.66 202 VAL A CA 1
ATOM 1497 C C . VAL A 1 202 ? 22.284 2.202 -36.225 1.00 63.66 202 VAL A C 1
ATOM 1499 O O . VAL A 1 202 ? 2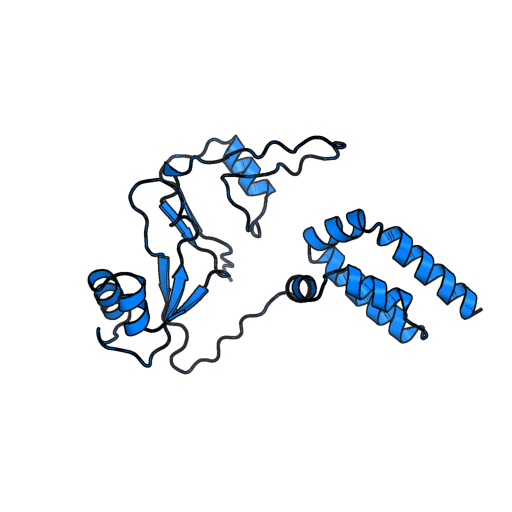2.163 2.108 -37.445 1.00 63.66 202 VAL A O 1
ATOM 1502 N N . LEU A 1 203 ? 23.475 2.325 -35.628 1.00 60.66 203 LEU A N 1
ATOM 1503 C CA . LEU A 1 203 ? 24.766 2.258 -36.326 1.00 60.66 203 LEU A CA 1
ATOM 1504 C C . LEU A 1 203 ? 25.227 0.836 -36.675 1.00 60.66 203 LEU A C 1
ATOM 1506 O O . LEU A 1 203 ? 26.075 0.688 -37.539 1.00 60.66 203 LEU A O 1
ATOM 1510 N N . LEU A 1 204 ? 24.724 -0.194 -35.992 1.00 57.53 204 LEU A N 1
ATOM 1511 C CA . LEU A 1 204 ? 25.034 -1.603 -36.280 1.00 57.53 204 LEU A CA 1
ATOM 1512 C C . LEU A 1 204 ? 24.135 -2.196 -37.376 1.00 57.53 204 LEU A C 1
ATOM 1514 O O . LEU A 1 204 ? 24.444 -3.255 -37.915 1.00 57.53 204 LEU A O 1
ATOM 1518 N N . VAL A 1 205 ? 23.007 -1.539 -37.657 1.00 56.94 205 VAL A N 1
ATOM 1519 C CA . VAL A 1 205 ? 21.986 -1.972 -38.624 1.00 56.94 205 VAL A CA 1
ATOM 1520 C C . VAL A 1 205 ? 22.084 -1.206 -39.961 1.00 56.94 205 VAL A C 1
ATOM 1522 O O . VAL A 1 205 ? 21.449 -1.618 -40.929 1.00 56.94 205 VAL A O 1
ATOM 1525 N N . ASN A 1 206 ? 22.892 -0.138 -40.043 1.00 46.22 206 ASN A N 1
ATOM 1526 C CA . ASN A 1 206 ? 23.296 0.523 -41.299 1.00 46.22 206 ASN A CA 1
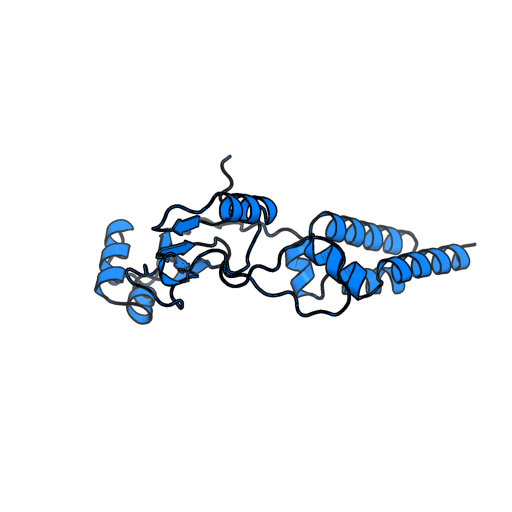ATOM 1527 C C . ASN A 1 206 ? 24.748 0.188 -41.638 1.00 46.22 206 ASN A C 1
ATOM 1529 O O . ASN A 1 206 ? 25.050 0.106 -42.847 1.00 46.22 206 ASN A O 1
#

Mean predicted aligned error: 11.56 Å

Secondary structure (DSSP, 8-state):
------EEEESSPPPHHHHHHHHHH-TT--S-TTSB----S---SS----B-SS-GGGEEEEEEEEEEEEE-HHHHHHHS-HHHHHHHHHHTT--TT--SS-EEEEEESSTTSS-S----EEEEE--SS--------HHHHHHHHTTHHHHHHHHHH--SHHHHHHHHHHHHHHHHH-HHHHHHHHHTTHHHHHHHHHHHHHHH--

Solvent-accessible surface area (backbone atoms only — not comparable to full-atom values): 12106 Å² total; per-residue (Å²): 135,91,84,85,57,67,50,71,46,62,79,60,89,76,54,72,66,46,53,52,52,54,58,72,59,40,79,79,60,83,77,54,59,57,55,37,64,78,86,76,70,93,73,80,98,60,86,73,72,57,41,59,67,48,65,55,55,40,45,38,37,28,40,35,77,87,50,53,45,80,38,21,42,48,51,41,31,69,77,66,40,63,66,59,26,38,49,51,18,56,78,67,77,44,56,69,77,35,64,80,64,54,29,36,32,28,39,28,68,42,63,82,51,62,59,70,78,63,50,80,51,50,81,41,86,67,46,93,88,50,88,81,83,79,87,71,60,67,50,63,61,38,46,78,77,54,33,60,60,53,37,50,50,46,36,62,68,40,87,44,74,68,54,29,51,52,29,47,50,54,38,52,51,30,40,73,70,28,72,66,39,41,53,51,33,59,74,68,45,39,67,58,54,53,51,47,37,54,52,55,52,58,63,73,77,106

Radius of gyration: 22.9 Å; Cα contacts (8 Å, |Δi|>4): 253; chains: 1; bounding box: 46×47×64 Å